Protein 2DT8 (pdb70)

Sequence (277 aa):
RITLVTDSTSDLPQDLRGRLGVRVVPLYVNLSGAIYRDWEEITPTEIFQKVREGAAFPTTSQPSPEDFARVYREALEEADHVLSLHISGKLSGTVQSAELAAQEFPGRVTVVDTQAASLGVGVLRAKELLEEGQSLEAVLAELERLRRDHFVRFSVATLEFLKRGGRIGGAQAFLGTLLNLKPVLTLKEGRVEAAGRARGEKKAREEILKAFRAWAEGRKRIRAYFLYSGDEDAVAALRQEVLASGLPVEEALVNELGAVIASHTGPGTYGFYAYSL

B-factor: mean 13.32, std 8.95, range [2.34, 43.1]

Structure (mmCIF, N/CA/C/O backbone):
data_2DT8
#
_entry.id   2DT8
#
_cell.length_a   105.548
_cell.length_b   36.969
_cell.length_c   81.461
_cell.angle_alpha   90.000
_cell.angle_beta   127.065
_cell.angle_gamma   90.000
#
_symmetry.space_group_name_H-M   'C 1 2 1'
#
loop_
_entity.id
_entity.type
_entity.pdbx_description
1 polymer 'DegV family protein'
2 non-polymer 'ZINC ION'
3 non-polymer 'PALMITIC ACID'
4 non-polymer GLYCEROL
5 water water
#
loop_
_atom_site.group_PDB
_atom_site.id
_atom_site.type_symbol
_atom_site.label_atom_id
_atom_site.label_alt_id
_atom_site.label_comp_id
_atom_site.label_asym_id
_atom_site.label_entity_id
_atom_site.label_seq_id
_atom_site.pdbx_PDB_ins_code
_atom_site.Cartn_x
_atom_site.Cartn_y
_atom_site.Cartn_z
_atom_site.occupancy
_atom_site.B_iso_or_equiv
_atom_site.auth_seq_id
_atom_site.auth_comp_id
_atom_site.auth_asym_id
_atom_site.auth_atom_id
_atom_site.pdbx_PDB_model_num
ATOM 9 N N . ARG A 1 2 ? 44.864 32.231 18.044 1.00 12.83 2 ARG A N 1
ATOM 10 C CA . ARG A 1 2 ? 43.926 32.712 17.048 1.00 11.79 2 ARG A CA 1
ATOM 11 C C . ARG A 1 2 ? 42.830 31.678 16.901 1.00 11.18 2 ARG A C 1
ATOM 12 O O . ARG A 1 2 ? 43.077 30.531 16.528 1.00 12.06 2 ARG A O 1
ATOM 20 N N . ILE A 1 3 ? 41.617 32.108 17.216 1.00 9.14 3 ILE A N 1
ATOM 21 C CA . ILE A 1 3 ? 40.436 31.263 17.164 1.00 7.15 3 ILE A CA 1
ATOM 22 C C . ILE A 1 3 ? 39.472 31.788 16.112 1.00 9.39 3 ILE A C 1
ATOM 23 O O . ILE A 1 3 ? 39.122 32.971 16.103 1.00 13.88 3 ILE A O 1
ATOM 28 N N . THR A 1 4 ? 39.066 30.899 15.213 1.00 7.42 4 THR A N 1
ATOM 29 C CA . THR A 1 4 ? 38.131 31.251 14.154 1.00 8.26 4 THR A CA 1
ATOM 30 C C . THR A 1 4 ? 36.793 30.566 14.434 1.00 7.96 4 THR A C 1
ATOM 31 O O . THR A 1 4 ? 36.746 29.398 14.847 1.00 8.13 4 THR A O 1
ATOM 35 N N . LEU A 1 5 ? 35.713 31.308 14.225 1.00 5.46 5 LEU A N 1
ATOM 36 C CA . LEU A 1 5 ? 34.365 30.796 14.427 1.00 4.86 5 LEU A CA 1
ATOM 37 C C . LEU A 1 5 ? 33.762 30.264 13.143 1.00 5.41 5 LEU A C 1
ATOM 38 O O . LEU A 1 5 ? 33.837 30.902 12.095 1.00 7.29 5 LEU A O 1
ATOM 43 N N . VAL A 1 6 ? 33.149 29.097 13.258 1.00 5.47 6 VAL A N 1
ATOM 44 C CA . VAL A 1 6 ? 32.453 28.432 12.168 1.00 4.45 6 VAL A CA 1
ATOM 45 C C . VAL A 1 6 ? 31.061 28.071 12.682 1.00 5.94 6 VAL A C 1
ATOM 46 O O . VAL A 1 6 ? 30.887 27.719 13.849 1.00 5.77 6 VAL A O 1
ATOM 50 N N . THR A 1 7 ? 30.059 28.228 11.831 1.00 4.89 7 THR A N 1
ATOM 51 C CA . THR A 1 7 ? 28.712 27.834 12.197 1.00 3.47 7 THR A CA 1
ATOM 52 C C . THR A 1 7 ? 28.052 27.277 10.937 1.00 5.36 7 THR A C 1
ATOM 53 O O . THR A 1 7 ? 28.721 27.128 9.909 1.00 7.65 7 THR A O 1
ATOM 57 N N . ASP A 1 8 ? 26.775 26.926 11.017 1.00 5.16 8 ASP A N 1
ATOM 58 C CA . ASP A 1 8 ? 26.067 26.423 9.841 1.00 5.01 8 ASP A CA 1
ATOM 59 C C . ASP A 1 8 ? 25.021 27.459 9.434 1.00 6.32 8 ASP A C 1
ATOM 60 O O . ASP A 1 8 ? 24.731 28.392 10.194 1.00 6.30 8 ASP A O 1
ATOM 65 N N . SER A 1 9 ? 24.452 27.303 8.241 1.00 4.28 9 SER A N 1
ATOM 66 C CA . SER A 1 9 ? 23.493 28.278 7.739 1.00 5.14 9 SER A CA 1
ATOM 67 C C . SER A 1 9 ? 22.228 28.446 8.568 1.00 5.84 9 SER A C 1
ATOM 68 O O . SER A 1 9 ? 21.572 29.488 8.477 1.00 5.57 9 SER A O 1
ATOM 71 N N . THR A 1 10 ? 21.876 27.451 9.377 1.00 4.38 10 THR A N 1
ATOM 72 C CA . THR A 1 10 ? 20.667 27.584 10.178 1.00 6.00 10 THR A CA 1
ATOM 73 C C . THR A 1 10 ? 20.815 28.571 11.331 1.00 4.58 10 THR A C 1
ATOM 74 O O . THR A 1 10 ? 19.859 28.805 12.062 1.00 6.66 10 THR A O 1
ATOM 78 N N . SER A 1 11 ? 22.003 29.146 11.512 1.00 4.77 11 SER A N 1
ATOM 79 C CA . SER A 1 11 ? 22.177 30.146 12.567 1.00 4.63 11 SER A CA 1
ATOM 80 C C . SER A 1 11 ? 21.467 31.440 12.131 1.00 7.15 11 SER A C 1
ATOM 81 O O . SER A 1 11 ? 21.288 32.360 12.920 1.00 6.12 11 SER A O 1
ATOM 84 N N . ASP A 1 12 ? 21.071 31.495 10.858 1.00 5.28 12 ASP A N 1
ATOM 85 C CA . ASP A 1 12 ? 20.299 32.616 10.309 1.00 6.56 12 ASP A CA 1
ATOM 86 C C . ASP A 1 12 ? 20.819 34.021 10.623 1.00 6.41 12 ASP A C 1
ATOM 87 O O . ASP A 1 12 ? 20.040 34.940 10.913 1.00 7.52 12 ASP A O 1
ATOM 92 N N . LEU A 1 13 ? 22.130 34.197 10.535 1.00 5.28 13 LEU A N 1
ATOM 93 C CA . LEU A 1 13 ? 22.743 35.500 10.796 1.00 7.13 13 LEU A CA 1
ATOM 94 C C . LEU A 1 13 ? 22.716 36.379 9.556 1.00 10.68 13 LEU A C 1
ATOM 95 O O . LEU A 1 13 ? 22.976 35.900 8.459 1.00 12.29 13 LEU A O 1
ATOM 100 N N . PRO A 1 14 ? 22.414 37.674 9.717 1.00 9.73 14 PRO A N 1
ATOM 101 C CA . PRO A 1 14 ? 22.384 38.581 8.562 1.00 13.22 14 PRO A CA 1
ATOM 102 C C . PRO A 1 14 ? 23.806 38.602 7.997 1.00 14.38 14 PRO A C 1
ATOM 103 O O . PRO A 1 14 ? 24.783 38.355 8.692 1.00 11.42 14 PRO A O 1
ATOM 107 N N . GLN A 1 15 ? 23.844 38.887 6.683 1.00 18.64 15 GLN A N 1
ATOM 108 C CA . GLN A 1 15 ? 25.146 38.963 6.050 1.00 22.95 15 GLN A CA 1
ATOM 109 C C . GLN A 1 15 ? 26.038 40.101 6.553 1.00 20.68 15 GLN A C 1
ATOM 110 O O . GLN A 1 15 ? 27.260 40.028 6.519 1.00 26.01 15 GLN A O 1
ATOM 116 N N . ASP A 1 16 ? 25.337 41.156 7.006 1.00 24.87 16 ASP A N 1
ATOM 117 C CA . ASP A 1 16 ? 26.085 42.286 7.522 1.00 25.99 16 ASP A CA 1
ATOM 118 C C . ASP A 1 16 ? 26.782 42.171 8.882 1.00 25.87 16 ASP A C 1
ATOM 119 O O . ASP A 1 16 ? 27.386 43.110 9.386 1.00 22.89 16 ASP A O 1
ATOM 124 N N . LEU A 1 17 ? 26.640 40.955 9.438 1.00 22.86 17 LEU A N 1
ATOM 125 C CA . LEU A 1 17 ? 27.275 40.725 10.721 1.00 20.61 17 LEU A CA 1
ATOM 126 C C . LEU A 1 17 ? 28.318 39.624 10.521 1.00 13.66 17 LEU A C 1
ATOM 127 O O . LEU A 1 17 ? 29.500 39.795 10.791 1.00 14.77 17 LEU A O 1
ATOM 132 N N . ARG A 1 18 ? 27.787 38.469 10.085 1.00 12.98 18 ARG A N 1
ATOM 133 C CA . ARG A 1 18 ? 28.695 37.375 9.802 1.00 14.50 18 ARG A CA 1
ATOM 134 C C . ARG A 1 18 ? 29.925 37.536 8.906 1.00 13.47 18 ARG A C 1
ATOM 135 O O . ARG A 1 18 ? 31.002 37.025 9.186 1.00 13.60 18 ARG A O 1
ATOM 143 N N . GLY A 1 19 ? 29.702 38.326 7.842 1.00 13.92 19 GLY A N 1
ATOM 144 C CA . GLY A 1 19 ? 30.783 38.497 6.891 1.00 12.63 19 GLY A CA 1
ATOM 145 C C . GLY A 1 19 ? 31.919 39.236 7.530 1.00 10.88 19 GLY A C 1
ATOM 146 O O . GLY A 1 19 ? 33.041 38.728 7.562 1.00 9.75 19 GLY A O 1
ATOM 147 N N . ARG A 1 20 ? 31.676 40.455 8.000 1.00 11.99 20 ARG A N 1
ATOM 148 C CA . ARG A 1 20 ? 32.755 41.271 8.547 1.00 11.60 20 ARG A CA 1
ATOM 149 C C . ARG A 1 20 ? 33.378 40.715 9.823 1.00 10.52 20 ARG A C 1
ATOM 150 O O . ARG A 1 20 ? 34.528 41.016 10.144 1.00 12.98 20 ARG A O 1
ATOM 158 N N . LEU A 1 21 ? 32.624 39.887 10.537 1.00 10.98 21 LEU A N 1
ATOM 159 C CA . LEU A 1 21 ? 33.104 39.294 11.778 1.00 12.53 21 LEU A CA 1
ATOM 160 C C . LEU A 1 21 ? 33.977 38.054 11.566 1.00 10.68 21 LEU A C 1
ATOM 161 O O . LEU A 1 21 ? 34.500 37.477 12.520 1.00 12.35 21 LEU A O 1
ATOM 166 N N . GLY A 1 22 ? 34.121 37.624 10.318 1.00 7.95 22 GLY A N 1
ATOM 167 C CA . GLY A 1 22 ? 34.962 36.473 10.044 1.00 7.61 22 GLY A CA 1
ATOM 168 C C . GLY A 1 22 ? 34.343 35.147 10.433 1.00 7.71 22 GLY A C 1
ATOM 169 O O . GLY A 1 22 ? 35.054 34.162 10.651 1.00 9.56 22 GLY A O 1
ATOM 170 N N . VAL A 1 23 ? 33.020 35.114 10.526 1.00 7.07 23 VAL A N 1
ATOM 171 C CA . VAL A 1 23 ? 32.321 33.883 10.862 1.00 8.33 23 VAL A CA 1
ATOM 172 C C . VAL A 1 23 ? 32.165 33.106 9.561 1.00 8.21 23 VAL A C 1
ATOM 173 O O . VAL A 1 23 ? 31.645 33.635 8.584 1.00 11.77 23 VAL A O 1
ATOM 177 N N . ARG A 1 24 ? 32.636 31.865 9.531 1.00 6.35 24 ARG A N 1
ATOM 178 C CA . ARG A 1 24 ? 32.513 31.054 8.326 1.00 6.35 24 ARG A CA 1
ATOM 179 C C . ARG A 1 24 ? 31.240 30.230 8.437 1.00 6.12 24 ARG A C 1
ATOM 180 O O . ARG A 1 24 ? 30.908 29.725 9.504 1.00 7.54 24 ARG A O 1
ATOM 188 N N . VAL A 1 25 ? 30.517 30.106 7.331 1.00 7.00 25 VAL A N 1
ATOM 189 C CA . VAL A 1 25 ? 29.256 29.388 7.351 1.00 6.57 25 VAL A CA 1
ATOM 190 C C . VAL A 1 25 ? 29.218 28.184 6.421 1.00 8.77 25 VAL A C 1
ATOM 191 O O . VAL A 1 25 ? 29.518 28.286 5.233 1.00 12.35 25 VAL A O 1
ATOM 195 N N . VAL A 1 26 ? 28.847 27.039 6.984 1.00 6.58 26 VAL A N 1
ATOM 196 C CA . VAL A 1 26 ? 28.723 25.797 6.230 1.00 5.57 26 VAL A CA 1
ATOM 197 C C . VAL A 1 26 ? 27.231 25.683 5.929 1.00 6.23 26 VAL A C 1
ATOM 198 O O . VAL A 1 26 ? 26.408 25.641 6.841 1.00 6.12 26 VAL A O 1
ATOM 202 N N . PRO A 1 27 ? 26.858 25.635 4.643 1.00 5.26 27 PRO A N 1
ATOM 203 C CA . PRO A 1 27 ? 25.436 25.541 4.307 1.00 6.78 27 PRO A CA 1
ATOM 204 C C . PRO A 1 27 ? 24.734 24.210 4.474 1.00 5.05 27 PRO A C 1
ATOM 205 O O . PRO A 1 27 ? 25.347 23.150 4.355 1.00 6.17 27 PRO A O 1
ATOM 209 N N . LEU A 1 28 ? 23.442 24.293 4.786 1.00 5.69 28 LEU A N 1
ATOM 210 C CA . LEU A 1 28 ? 22.574 23.127 4.832 1.00 3.46 28 LEU A CA 1
ATOM 211 C C . LEU A 1 28 ? 21.750 23.274 3.546 1.00 5.03 28 LEU A C 1
ATOM 212 O O . LEU A 1 28 ? 21.826 24.316 2.861 1.00 5.28 28 LEU A O 1
ATOM 217 N N . TYR A 1 29 ? 20.967 22.253 3.215 1.00 5.52 29 TYR A N 1
ATOM 218 C CA . TYR A 1 29 ? 20.214 22.251 1.973 1.00 6.14 29 TYR A CA 1
ATOM 219 C C . TYR A 1 29 ? 18.748 21.944 2.113 1.00 5.76 29 TYR A C 1
ATOM 220 O O . TYR A 1 29 ? 18.323 21.254 3.035 1.00 5.62 29 TYR A O 1
ATOM 229 N N . VAL A 1 30 ? 17.992 22.458 1.153 1.00 5.83 30 VAL A N 1
ATOM 230 C CA . VAL A 1 30 ? 16.564 22.241 1.061 1.00 4.02 30 VAL A CA 1
ATOM 231 C C . VAL A 1 30 ? 16.335 21.392 -0.190 1.00 5.57 30 VAL A C 1
ATOM 232 O O . VAL A 1 30 ? 16.842 21.709 -1.270 1.00 6.26 30 VAL A O 1
ATOM 236 N N . ASN A 1 31 ? 15.575 20.314 -0.021 1.00 5.42 31 ASN A N 1
ATOM 237 C CA . ASN A 1 31 ? 15.229 19.404 -1.112 1.00 6.67 31 ASN A CA 1
ATOM 238 C C . ASN A 1 31 ? 13.784 19.730 -1.476 1.00 6.48 31 ASN A C 1
ATOM 239 O O . ASN A 1 31 ? 12.870 19.519 -0.672 1.00 7.89 31 ASN A O 1
ATOM 244 N N . LEU A 1 32 ? 13.601 20.256 -2.686 1.00 8.30 32 LEU A N 1
ATOM 245 C CA . LEU A 1 32 ? 12.291 20.668 -3.171 1.00 11.55 32 LEU A CA 1
ATOM 246 C C . LEU A 1 32 ? 12.277 20.637 -4.701 1.00 16.39 32 LEU A C 1
ATOM 247 O O . LEU A 1 32 ? 13.289 20.835 -5.361 1.00 13.79 32 LEU A O 1
ATOM 252 N N . SER A 1 33 ? 11.060 20.374 -5.210 1.00 22.20 33 SER A N 1
ATOM 253 C CA . SER A 1 33 ? 10.933 20.321 -6.653 1.00 23.53 33 SER A CA 1
ATOM 254 C C . SER A 1 33 ? 11.897 19.356 -7.369 1.00 21.38 33 SER A C 1
ATOM 255 O O . SER A 1 33 ? 12.284 19.532 -8.517 1.00 24.34 33 SER A O 1
ATOM 258 N N . GLY A 1 34 ? 12.308 18.365 -6.561 1.00 19.58 34 GLY A N 1
ATOM 259 C CA . GLY A 1 34 ? 13.190 17.360 -7.123 1.00 17.20 34 GLY A CA 1
ATOM 260 C C . GLY A 1 34 ? 14.692 17.784 -7.173 1.00 16.92 34 GLY A C 1
ATOM 261 O O . GLY A 1 34 ? 15.613 17.082 -7.608 1.00 16.47 34 GLY A O 1
ATOM 262 N N . ALA A 1 35 ? 14.885 19.018 -6.713 1.00 10.77 35 ALA A N 1
ATOM 263 C CA . ALA A 1 35 ? 16.212 19.616 -6.713 1.00 9.95 35 ALA A CA 1
ATOM 264 C C . ALA A 1 35 ? 16.721 19.898 -5.308 1.00 9.24 35 ALA A C 1
ATOM 265 O O . ALA A 1 35 ? 16.006 19.723 -4.322 1.00 11.27 35 ALA A O 1
ATOM 267 N N . ILE A 1 36 ? 17.975 20.320 -5.235 1.00 7.93 36 ILE A N 1
ATOM 268 C CA . ILE A 1 36 ? 18.623 20.617 -3.962 1.00 7.50 36 ILE A CA 1
ATOM 269 C C . ILE A 1 36 ? 19.139 22.047 -4.013 1.00 8.50 36 ILE A C 1
ATOM 270 O O . ILE A 1 36 ? 19.878 22.408 -4.929 1.00 10.03 36 ILE A O 1
ATOM 275 N N . TYR A 1 37 ? 18.771 22.840 -3.009 1.00 5.71 37 TYR A N 1
ATOM 276 C CA . TYR A 1 37 ? 19.133 24.249 -2.949 1.00 6.82 37 TYR A CA 1
ATOM 277 C C . TYR A 1 37 ? 19.822 24.601 -1.629 1.00 5.06 37 TYR A C 1
ATOM 278 O O . TYR A 1 37 ? 19.480 24.099 -0.566 1.00 5.98 37 TYR A O 1
ATOM 287 N N . ARG A 1 38 ? 20.841 25.465 -1.782 1.00 6.00 38 ARG A N 1
ATOM 288 C CA . ARG A 1 38 ? 21.535 25.904 -0.587 1.00 5.53 38 ARG A CA 1
ATOM 289 C C . ARG A 1 38 ? 20.756 26.941 0.225 1.00 4.74 38 ARG A C 1
ATOM 290 O O . ARG A 1 38 ? 20.264 27.934 -0.295 1.00 5.97 38 ARG A O 1
ATOM 298 N N . ASP A 1 39 ? 20.719 26.659 1.539 1.00 4.79 39 ASP A N 1
ATOM 299 C CA . ASP A 1 39 ? 19.966 27.553 2.397 1.00 5.82 39 ASP A CA 1
ATOM 300 C C . ASP A 1 39 ? 20.418 29.006 2.166 1.00 4.22 39 ASP A C 1
ATOM 301 O O . ASP A 1 39 ? 21.597 29.238 1.892 1.00 4.93 39 ASP A O 1
ATOM 306 N N . TRP A 1 40 ? 19.477 29.946 2.245 1.00 3.64 40 TRP A N 1
ATOM 307 C CA . TRP A 1 40 ? 19.721 31.386 2.072 1.00 4.00 40 TRP A CA 1
ATOM 308 C C . TRP A 1 40 ? 20.166 31.888 0.698 1.00 5.10 40 TRP A C 1
ATOM 309 O O . TRP A 1 40 ? 19.649 32.894 0.208 1.00 8.09 40 TRP A O 1
ATOM 320 N N . GLU A 1 41 ? 21.040 31.196 0.001 1.00 4.02 41 GLU A N 1
ATOM 321 C CA . GLU A 1 41 ? 21.631 31.601 -1.271 1.00 5.30 41 GLU A CA 1
ATOM 322 C C . GLU A 1 41 ? 20.836 31.271 -2.515 1.00 4.93 41 GLU A C 1
ATOM 323 O O . GLU A 1 41 ? 20.843 32.034 -3.484 1.00 6.05 41 GLU A O 1
ATOM 329 N N . GLU A 1 42 ? 20.012 30.272 -2.427 1.00 4.73 42 GLU A N 1
ATOM 330 C CA . GLU A 1 42 ? 19.269 29.766 -3.560 1.00 5.51 42 GLU A CA 1
ATOM 331 C C . GLU A 1 42 ? 17.791 29.500 -3.403 1.00 5.12 42 GLU A C 1
ATOM 332 O O . GLU A 1 42 ? 17.138 29.117 -4.372 1.00 6.19 42 GLU A O 1
ATOM 338 N N . ILE A 1 43 ? 17.274 29.677 -2.172 1.00 5.23 43 ILE A N 1
ATOM 339 C CA . ILE A 1 43 ? 15.863 29.478 -1.919 1.00 5.86 43 ILE A CA 1
ATOM 340 C C . ILE A 1 43 ? 15.445 30.283 -0.696 1.00 5.10 43 ILE A C 1
ATOM 341 O O . ILE A 1 43 ? 16.287 30.670 0.105 1.00 5.99 43 ILE A O 1
ATOM 346 N N . THR A 1 44 ? 14.113 30.563 -0.697 1.00 5.32 44 THR A N 1
ATOM 347 C CA . THR A 1 44 ? 13.506 31.313 0.403 1.00 4.61 44 THR A CA 1
ATOM 348 C C . THR A 1 44 ? 12.291 30.594 0.980 1.00 5.69 44 THR A C 1
ATOM 349 O O . THR A 1 44 ? 11.715 29.719 0.336 1.00 4.84 44 THR A O 1
ATOM 353 N N . PRO A 1 45 ? 11.897 30.945 2.215 1.00 3.90 45 PRO A N 1
ATOM 354 C CA . PRO A 1 45 ? 10.721 30.315 2.824 1.00 4.52 45 PRO A CA 1
ATOM 355 C C . PRO A 1 45 ? 9.472 30.551 1.957 1.00 4.92 45 PRO A C 1
ATOM 356 O O . PRO A 1 45 ? 8.653 29.650 1.770 1.00 5.40 45 PRO A O 1
ATOM 360 N N . THR A 1 46 ? 9.341 31.760 1.417 1.00 4.63 46 THR A N 1
ATOM 361 C CA . THR A 1 46 ? 8.187 32.104 0.586 1.00 4.46 46 THR A CA 1
ATOM 362 C C . THR A 1 46 ? 8.068 31.174 -0.616 1.00 6.48 46 THR A C 1
ATOM 363 O O . THR A 1 46 ? 6.964 30.728 -0.956 1.00 5.30 46 THR A O 1
ATOM 367 N N . GLU A 1 47 ? 9.198 30.872 -1.254 1.00 5.00 47 GLU A N 1
ATOM 368 C CA . GLU A 1 47 ? 9.185 29.984 -2.412 1.00 5.50 47 GLU A CA 1
ATOM 369 C C . GLU A 1 47 ? 8.745 28.581 -2.030 1.00 4.57 47 GLU A C 1
ATOM 370 O O . GLU A 1 47 ? 7.990 27.940 -2.761 1.00 6.52 47 GLU A O 1
ATOM 376 N N . ILE A 1 48 ? 9.233 28.092 -0.896 1.00 5.02 48 ILE A N 1
ATOM 377 C CA . ILE A 1 48 ? 8.863 26.771 -0.423 1.00 5.89 48 ILE A CA 1
ATOM 378 C C . ILE A 1 48 ? 7.362 26.677 -0.171 1.00 5.40 48 ILE A C 1
ATOM 379 O O . ILE A 1 48 ? 6.709 25.730 -0.619 1.00 6.58 48 ILE A O 1
ATOM 384 N N . PHE A 1 49 ? 6.806 27.664 0.524 1.00 4.50 49 PHE A N 1
ATOM 385 C CA . PHE A 1 49 ? 5.384 27.622 0.829 1.00 4.64 49 PHE A CA 1
ATOM 386 C C . PHE A 1 49 ? 4.484 27.762 -0.401 1.00 5.63 49 PHE A C 1
ATOM 387 O O . PHE A 1 49 ? 3.372 27.253 -0.450 1.00 4.96 49 PHE A O 1
ATOM 395 N N . GLN A 1 50 ? 5.036 28.511 -1.372 1.00 5.27 50 GLN A N 1
ATOM 396 C CA . GLN A 1 50 ? 4.280 28.683 -2.598 1.00 6.06 50 GLN A CA 1
ATOM 397 C C . GLN A 1 50 ? 4.146 27.353 -3.343 1.00 8.40 50 GLN A C 1
ATOM 398 O O . GLN A 1 50 ? 3.128 27.052 -3.953 1.00 7.38 50 GLN A O 1
ATOM 404 N N . LYS A 1 51 ? 5.256 26.598 -3.271 1.00 5.61 51 LYS A N 1
ATOM 405 C CA . LYS A 1 51 ? 5.228 25.300 -3.917 1.00 7.40 51 LYS A CA 1
ATOM 406 C C . LYS A 1 51 ? 4.256 24.302 -3.236 1.00 9.21 51 LYS A C 1
ATOM 407 O O . LYS A 1 51 ? 3.528 23.532 -3.877 1.00 10.03 51 LYS A O 1
ATOM 413 N N . VAL A 1 52 ? 4.226 24.360 -1.910 1.00 6.01 52 VAL A N 1
ATOM 414 C CA . VAL A 1 52 ? 3.294 23.516 -1.176 1.00 5.45 52 VAL A CA 1
ATOM 415 C C . VAL A 1 52 ? 1.856 23.915 -1.517 1.00 5.79 52 VAL A C 1
ATOM 416 O O . VAL A 1 52 ? 1.002 23.083 -1.794 1.00 6.75 52 VAL A O 1
ATOM 420 N N . ARG A 1 53 ? 1.661 25.245 -1.490 1.00 5.32 53 ARG A N 1
ATOM 421 C CA . ARG A 1 53 ? 0.327 25.733 -1.783 1.00 7.30 53 ARG A CA 1
ATOM 422 C C . ARG A 1 53 ? -0.217 25.287 -3.175 1.00 9.10 53 ARG A C 1
ATOM 423 O O . ARG A 1 53 ? -1.389 25.049 -3.435 1.00 8.68 53 ARG A O 1
ATOM 431 N N . GLU A 1 54 ? 0.817 25.067 -4.005 1.00 6.48 54 GLU A N 1
ATOM 432 C CA . GLU A 1 54 ? 0.516 24.623 -5.352 1.00 9.98 54 GLU A CA 1
ATOM 433 C C . GLU A 1 54 ? 0.416 23.058 -5.567 1.00 11.61 54 GLU A C 1
ATOM 434 O O . GLU A 1 54 ? 0.255 22.491 -6.657 1.00 12.22 54 GLU A O 1
ATOM 440 N N . GLY A 1 55 ? 0.509 22.393 -4.419 1.00 10.92 55 GLY A N 1
ATOM 441 C CA . GLY A 1 55 ? 0.372 20.946 -4.405 1.00 14.79 55 GLY A CA 1
ATOM 442 C C . GLY A 1 55 ? 1.652 20.143 -4.508 1.00 16.22 55 GLY A C 1
ATOM 443 O O . GLY A 1 55 ? 1.625 18.926 -4.721 1.00 20.25 55 GLY A O 1
ATOM 444 N N . ALA A 1 56 ? 2.792 20.801 -4.357 1.00 15.86 56 ALA A N 1
ATOM 445 C CA . ALA A 1 56 ? 4.045 20.076 -4.429 1.00 15.57 56 ALA A CA 1
ATOM 446 C C . ALA A 1 56 ? 4.346 19.380 -3.110 1.00 10.74 56 ALA A C 1
ATOM 447 O O . ALA A 1 56 ? 3.804 19.735 -2.058 1.00 17.35 56 ALA A O 1
ATOM 449 N N . ALA A 1 57 ? 5.145 18.497 -3.376 1.00 19.81 57 ALA A N 1
ATOM 450 C CA . ALA A 1 57 ? 5.689 17.650 -2.332 1.00 18.56 57 ALA A CA 1
ATOM 451 C C . ALA A 1 57 ? 6.377 18.493 -1.255 1.00 17.15 57 ALA A C 1
ATOM 452 O O . ALA A 1 57 ? 7.008 19.505 -1.530 1.00 18.47 57 ALA A O 1
ATOM 454 N N . PHE A 1 58 ? 6.194 18.007 -0.013 1.00 18.00 58 PHE A N 1
ATOM 455 C CA . PHE A 1 58 ? 6.817 18.722 1.084 1.00 17.01 58 PHE A CA 1
ATOM 456 C C . PHE A 1 58 ? 8.337 18.815 0.938 1.00 12.42 58 PHE A C 1
ATOM 457 O O . PHE A 1 58 ? 8.987 17.944 0.375 1.00 14.72 58 PHE A O 1
ATOM 465 N N . PRO A 1 59 ? 8.844 19.956 1.433 1.00 10.26 59 PRO A N 1
ATOM 466 C CA . PRO A 1 59 ? 10.284 20.122 1.403 1.00 9.79 59 PRO A CA 1
ATOM 467 C C . PRO A 1 59 ? 10.924 19.258 2.492 1.00 8.52 59 PRO A C 1
ATOM 468 O O . PRO A 1 59 ? 10.310 18.926 3.498 1.00 10.02 59 PRO A O 1
ATOM 472 N N . THR A 1 60 ? 12.181 18.885 2.197 1.00 8.33 60 THR A N 1
ATOM 473 C CA . THR A 1 60 ? 12.899 18.101 3.183 1.00 6.58 60 THR A CA 1
ATOM 474 C C . THR A 1 60 ? 14.212 18.887 3.228 1.00 4.99 60 THR A C 1
ATOM 475 O O . THR A 1 60 ? 14.470 19.763 2.413 1.00 5.06 60 THR A O 1
ATOM 479 N N . THR A 1 61 ? 15.034 18.480 4.211 1.00 4.93 61 THR A N 1
ATOM 480 C CA . THR A 1 61 ? 16.288 19.190 4.375 1.00 4.64 61 THR A CA 1
ATOM 481 C C . THR A 1 61 ? 17.473 18.214 4.617 1.00 6.16 61 THR A C 1
ATOM 482 O O . THR A 1 61 ? 17.225 17.053 4.948 1.00 7.77 61 THR A O 1
ATOM 486 N N . SER A 1 62 ? 18.707 18.670 4.424 1.00 6.31 62 SER A N 1
ATOM 487 C CA . SER A 1 62 ? 19.873 17.823 4.603 1.00 6.27 62 SER A CA 1
ATOM 488 C C . SER A 1 62 ? 20.998 18.582 5.311 1.00 6.70 62 SER A C 1
ATOM 489 O O . SER A 1 62 ? 21.253 19.750 5.051 1.00 6.53 62 SER A O 1
ATOM 492 N N . GLN A 1 63 ? 21.683 17.818 6.178 1.00 6.23 63 GLN A N 1
ATOM 493 C CA . GLN A 1 63 ? 22.732 18.453 6.952 1.00 6.18 63 GLN A CA 1
ATOM 494 C C . GLN A 1 63 ? 23.980 18.350 6.061 1.00 5.45 63 GLN A C 1
ATOM 495 O O . GLN A 1 63 ? 23.997 17.622 5.078 1.00 6.43 63 GLN A O 1
ATOM 501 N N . PRO A 1 64 ? 25.001 19.128 6.465 1.00 4.52 64 PRO A N 1
ATOM 502 C CA . PRO A 1 64 ? 26.217 19.104 5.676 1.00 4.99 64 PRO A CA 1
ATOM 503 C C . PRO A 1 64 ? 27.016 17.780 5.853 1.00 6.13 64 PRO A C 1
ATOM 504 O O . PRO A 1 64 ? 26.791 17.108 6.866 1.00 6.80 64 PRO A O 1
ATOM 508 N N . SER A 1 65 ? 27.880 17.408 4.916 1.00 5.04 65 SER A N 1
ATOM 509 C CA . SER A 1 65 ? 28.631 16.161 5.023 1.00 4.63 65 SER A CA 1
ATOM 510 C C . SER A 1 65 ? 29.898 16.428 5.825 1.00 6.94 65 SER A C 1
ATOM 511 O O . SER A 1 65 ? 30.270 17.583 6.063 1.00 5.34 65 SER A O 1
ATOM 514 N N . PRO A 1 66 ? 30.590 15.358 6.249 1.00 5.67 66 PRO A N 1
ATOM 515 C CA . PRO A 1 66 ? 31.819 15.580 7.005 1.00 5.32 66 PRO A CA 1
ATOM 516 C C . PRO A 1 66 ? 32.846 16.357 6.169 1.00 4.86 66 PRO A C 1
ATOM 517 O O . PRO A 1 66 ? 33.556 17.208 6.695 1.00 6.16 66 PRO A O 1
ATOM 521 N N . GLU A 1 67 ? 32.938 16.074 4.868 1.00 4.05 67 GLU A N 1
ATOM 522 C CA . GLU A 1 67 ? 33.908 16.799 4.056 1.00 4.26 67 GLU A CA 1
ATOM 523 C C . GLU A 1 67 ? 33.514 18.263 3.837 1.00 5.37 67 GLU A C 1
ATOM 524 O O . GLU A 1 67 ? 34.389 19.099 3.632 1.00 7.69 67 GLU A O 1
ATOM 530 N N . ASP A 1 68 ? 32.216 18.580 3.884 1.00 5.72 68 ASP A N 1
ATOM 531 C CA . ASP A 1 68 ? 31.793 19.976 3.750 1.00 6.36 68 ASP A CA 1
ATOM 532 C C . ASP A 1 68 ? 32.450 20.739 4.906 1.00 6.67 68 ASP A C 1
ATOM 533 O O . ASP A 1 68 ? 32.980 21.834 4.728 1.00 8.43 68 ASP A O 1
ATOM 538 N N . PHE A 1 69 ? 32.412 20.142 6.094 1.00 6.68 69 PHE A N 1
ATOM 539 C CA . PHE A 1 69 ? 33.024 20.761 7.261 1.00 6.02 69 PHE A CA 1
ATOM 540 C C . PHE A 1 69 ? 34.546 20.723 7.200 1.00 6.19 69 PHE A C 1
ATOM 541 O O . PHE A 1 69 ? 35.207 21.712 7.511 1.00 5.69 69 PHE A O 1
ATOM 549 N N . ALA A 1 70 ? 35.110 19.581 6.812 1.00 7.05 70 ALA A N 1
ATOM 550 C CA . ALA A 1 70 ? 36.566 19.462 6.771 1.00 5.83 70 ALA A CA 1
ATOM 551 C C . ALA A 1 70 ? 37.222 20.504 5.876 1.00 6.16 70 ALA A C 1
ATOM 552 O O . ALA A 1 70 ? 38.280 21.034 6.209 1.00 8.12 70 ALA A O 1
ATOM 554 N N . ARG A 1 71 ? 36.630 20.785 4.663 1.00 6.67 71 ARG A N 1
ATOM 555 C CA . ARG A 1 71 ? 37.174 21.827 3.792 1.00 7.68 71 ARG A CA 1
ATOM 556 C C . ARG A 1 71 ? 37.207 23.168 4.514 1.00 7.81 71 ARG A C 1
ATOM 557 O O . ARG A 1 71 ? 38.187 23.911 4.413 1.00 9.39 71 ARG A O 1
ATOM 565 N N . VAL A 1 72 ? 36.174 23.534 5.219 1.00 7.55 72 VAL A N 1
ATOM 566 C CA . VAL A 1 72 ? 36.109 24.803 5.923 1.00 7.90 72 VAL A CA 1
ATOM 567 C C . VAL A 1 72 ? 37.121 24.812 7.077 1.00 8.09 72 VAL A C 1
ATOM 568 O O . VAL A 1 72 ? 37.855 25.782 7.241 1.00 7.96 72 VAL A O 1
ATOM 572 N N . TYR A 1 73 ? 37.194 23.730 7.853 1.00 6.44 73 TYR A N 1
ATOM 573 C CA . TYR A 1 73 ? 38.139 23.693 8.964 1.00 7.27 73 TYR A CA 1
ATOM 574 C C . TYR A 1 73 ? 39.570 23.813 8.453 1.00 6.42 73 TYR A C 1
ATOM 575 O O . TYR A 1 73 ? 40.375 24.557 9.014 1.00 7.32 73 TYR A O 1
ATOM 584 N N . ARG A 1 74 ? 39.914 23.147 7.394 1.00 7.79 74 ARG A N 1
ATOM 585 C CA . ARG A 1 74 ? 41.253 23.125 6.820 1.00 8.25 74 ARG A CA 1
ATOM 586 C C . ARG A 1 74 ? 41.664 24.523 6.351 1.00 7.91 74 ARG A C 1
ATOM 587 O O . ARG A 1 74 ? 42.792 24.961 6.536 1.00 11.24 74 ARG A O 1
ATOM 595 N N . GLU A 1 75 ? 40.657 25.200 5.772 1.00 8.58 75 GLU A N 1
ATOM 596 C CA . GLU A 1 75 ? 40.950 26.520 5.248 1.00 11.35 75 GLU A CA 1
ATOM 597 C C . GLU A 1 75 ? 41.138 27.535 6.393 1.00 11.65 75 GLU A C 1
ATOM 598 O O . GLU A 1 75 ? 42.016 28.387 6.383 1.00 13.49 75 GLU A O 1
ATOM 604 N N . ALA A 1 76 ? 40.292 27.311 7.413 1.00 9.22 76 ALA A N 1
ATOM 605 C CA . ALA A 1 76 ? 40.345 28.220 8.542 1.00 8.55 76 ALA A CA 1
ATOM 606 C C . ALA A 1 76 ? 41.660 28.090 9.330 1.00 8.20 76 ALA A C 1
ATOM 607 O O . ALA A 1 76 ? 42.265 29.071 9.774 1.00 11.14 76 ALA A O 1
ATOM 609 N N . LEU A 1 77 ? 42.102 26.847 9.465 1.00 8.58 77 LEU A N 1
ATOM 610 C CA . LEU A 1 77 ? 43.338 26.547 10.181 1.00 9.54 77 LEU A CA 1
ATOM 611 C C . LEU A 1 77 ? 44.613 26.945 9.456 1.00 12.01 77 LEU A C 1
ATOM 612 O O . LEU A 1 77 ? 45.702 26.834 10.008 1.00 13.58 77 LEU A O 1
ATOM 617 N N . GLU A 1 78 ? 44.476 27.411 8.219 1.00 11.15 78 GLU A N 1
ATOM 618 C CA . GLU A 1 78 ? 45.631 27.886 7.464 1.00 14.98 78 GLU A CA 1
ATOM 619 C C . GLU A 1 78 ? 46.107 29.209 8.069 1.00 15.31 78 GLU A C 1
ATOM 620 O O . GLU A 1 78 ? 47.260 29.599 7.946 1.00 20.38 78 GLU A O 1
ATOM 626 N N . GLU A 1 79 ? 45.125 29.885 8.691 1.00 11.64 79 GLU A N 1
ATOM 627 C CA . GLU A 1 79 ? 45.476 31.132 9.342 1.00 17.64 79 GLU A CA 1
ATOM 628 C C . GLU A 1 79 ? 44.959 31.313 10.764 1.00 17.33 79 GLU A C 1
ATOM 629 O O . GLU A 1 79 ? 44.800 32.424 11.253 1.00 24.32 79 GLU A O 1
ATOM 635 N N . ALA A 1 80 ? 44.654 30.153 11.371 1.00 13.14 80 ALA A N 1
ATOM 636 C CA . ALA A 1 80 ? 44.212 30.212 12.751 1.00 12.96 80 ALA A CA 1
ATOM 637 C C . ALA A 1 80 ? 44.770 28.997 13.513 1.00 11.21 80 ALA A C 1
ATOM 638 O O . ALA A 1 80 ? 45.200 28.044 12.875 1.00 12.42 80 ALA A O 1
ATOM 640 N N . ASP A 1 81 ? 44.761 29.045 14.837 1.00 10.32 81 ASP A N 1
ATOM 641 C CA . ASP A 1 81 ? 45.291 27.960 15.646 1.00 9.96 81 ASP A CA 1
ATOM 642 C C . ASP A 1 81 ? 44.194 27.012 16.100 1.00 9.43 81 ASP A C 1
ATOM 643 O O . ASP A 1 81 ? 44.458 25.857 16.424 1.00 11.34 81 ASP A O 1
ATOM 648 N N . HIS A 1 82 ? 42.960 27.502 16.112 1.00 9.26 82 HIS A N 1
ATOM 649 C CA . HIS A 1 82 ? 41.852 26.699 16.604 1.00 7.28 82 HIS A CA 1
ATOM 650 C C . HIS A 1 82 ? 40.541 27.162 15.986 1.00 5.88 82 HIS A C 1
ATOM 651 O O . HIS A 1 82 ? 40.396 28.336 15.634 1.00 7.57 82 HIS A O 1
ATOM 658 N N . VAL A 1 83 ? 39.598 26.230 15.865 1.00 6.01 83 VAL A N 1
ATOM 659 C CA . VAL A 1 83 ? 38.282 26.529 15.318 1.00 7.30 83 VAL A CA 1
ATOM 660 C C . VAL A 1 83 ? 37.210 26.214 16.353 1.00 6.66 83 VAL A C 1
ATOM 661 O O . VAL A 1 83 ? 37.200 25.131 16.948 1.00 7.14 83 VAL A O 1
ATOM 665 N N . LEU A 1 84 ? 36.327 27.179 16.594 1.00 5.71 84 LEU A N 1
ATOM 666 C CA . LEU A 1 84 ? 35.216 26.987 17.513 1.00 4.97 84 LEU A CA 1
ATOM 667 C C . LEU A 1 84 ? 34.024 26.892 16.557 1.00 3.95 84 LEU A C 1
ATOM 668 O O . LEU A 1 84 ? 33.727 27.854 15.839 1.00 5.54 84 LEU A O 1
ATOM 673 N N . SER A 1 85 ? 33.376 25.727 16.539 1.00 4.14 85 SER A N 1
ATOM 674 C CA . SER A 1 85 ? 32.267 25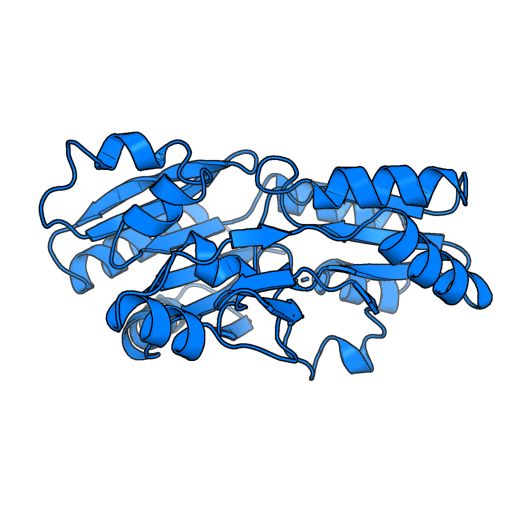.420 15.626 1.00 4.50 85 SER A CA 1
ATOM 675 C C . SER A 1 85 ? 30.951 25.285 16.401 1.00 4.82 85 SER A C 1
ATOM 676 O O . SER A 1 85 ? 30.768 24.325 17.153 1.00 6.70 85 SER A O 1
ATOM 679 N N . LEU A 1 86 ? 30.044 26.245 16.212 1.00 4.00 86 LEU A N 1
ATOM 680 C CA . LEU A 1 86 ? 28.752 26.310 16.909 1.00 4.66 86 LEU A CA 1
ATOM 681 C C . LEU A 1 86 ? 27.614 25.888 15.978 1.00 4.53 86 LEU A C 1
ATOM 682 O O . LEU A 1 86 ? 27.473 26.377 14.865 1.00 5.00 86 LEU A O 1
ATOM 687 N N . HIS A 1 87 ? 26.809 24.957 16.522 1.00 4.42 87 HIS A N 1
ATOM 688 C CA . HIS A 1 87 ? 25.704 24.473 15.717 1.00 4.42 87 HIS A CA 1
ATOM 689 C C . HIS A 1 87 ? 24.266 24.163 16.254 1.00 5.48 87 HIS A C 1
ATOM 690 O O . HIS A 1 87 ? 24.057 24.039 17.454 1.00 4.52 87 HIS A O 1
ATOM 697 N N . ILE A 1 88 ? 23.336 24.040 15.290 1.00 5.09 88 ILE A N 1
ATOM 698 C CA . ILE A 1 88 ? 21.968 23.799 15.704 1.00 4.42 88 ILE A CA 1
ATOM 699 C C . ILE A 1 88 ? 21.982 22.525 16.540 1.00 4.96 88 ILE A C 1
ATOM 700 O O . ILE A 1 88 ? 22.817 21.629 16.376 1.00 5.07 88 ILE A O 1
ATOM 705 N N . SER A 1 89 ? 20.991 22.459 17.415 1.00 4.91 89 SER A N 1
ATOM 706 C CA . SER A 1 89 ? 20.757 21.329 18.299 1.00 5.60 89 SER A CA 1
ATOM 707 C C . SER A 1 89 ? 20.957 19.954 17.665 1.00 7.23 89 SER A C 1
ATOM 708 O O . SER A 1 89 ? 20.413 19.655 16.595 1.00 5.89 89 SER A O 1
ATOM 711 N N . GLY A 1 90 ? 21.719 19.110 18.359 1.00 6.31 90 GLY A N 1
ATOM 712 C CA . GLY A 1 90 ? 21.956 17.757 17.892 1.00 5.91 90 GLY A CA 1
ATOM 713 C C . GLY A 1 90 ? 20.727 16.848 17.823 1.00 10.26 90 GLY A C 1
ATOM 714 O O . GLY A 1 90 ? 20.742 15.783 17.221 1.00 11.43 90 GLY A O 1
ATOM 715 N N . LYS A 1 91 ? 19.670 17.343 18.494 1.00 7.81 91 LYS A N 1
ATOM 716 C CA . LYS A 1 91 ? 18.445 16.568 18.481 1.00 7.61 91 LYS A CA 1
ATOM 717 C C . LYS A 1 91 ? 17.470 16.971 17.335 1.00 10.21 91 LYS A C 1
ATOM 718 O O . LYS A 1 91 ? 16.452 16.355 17.049 1.00 10.54 91 LYS A O 1
ATOM 724 N N . LEU A 1 92 ? 17.943 18.033 16.660 1.00 6.80 92 LEU A N 1
ATOM 725 C CA . LEU A 1 92 ? 17.132 18.561 15.581 1.00 5.82 92 LEU A CA 1
ATOM 726 C C . LEU A 1 92 ? 17.817 18.267 14.237 1.00 4.85 92 LEU A C 1
ATOM 727 O O . LEU A 1 92 ? 17.174 18.287 13.180 1.00 6.46 92 LEU A O 1
ATOM 732 N N . SER A 1 93 ? 19.113 17.972 14.280 1.00 5.00 93 SER A N 1
ATOM 733 C CA . SER A 1 93 ? 19.863 17.778 13.051 1.00 4.27 93 SER A CA 1
ATOM 734 C C . SER A 1 93 ? 21.147 16.986 13.227 1.00 5.08 93 SER A C 1
ATOM 735 O O . SER A 1 93 ? 21.742 16.995 14.303 1.00 6.48 93 SER A O 1
ATOM 738 N N . GLY A 1 94 ? 21.579 16.336 12.149 1.00 5.88 94 GLY A N 1
ATOM 739 C CA . GLY A 1 94 ? 22.821 15.582 12.193 1.00 5.97 94 GLY A CA 1
ATOM 740 C C . GLY A 1 94 ? 24.032 16.472 11.955 1.00 7.74 94 GLY A C 1
ATOM 741 O O . GLY A 1 94 ? 25.149 15.979 11.846 1.00 7.54 94 GLY A O 1
ATOM 742 N N . THR A 1 95 ? 23.821 17.784 11.882 1.00 6.41 95 THR A N 1
ATOM 743 C CA . THR A 1 95 ? 24.915 18.718 11.648 1.00 5.43 95 THR A CA 1
ATOM 744 C C . THR A 1 95 ? 26.065 18.576 12.652 1.00 5.71 95 THR A C 1
ATOM 745 O O . THR A 1 95 ? 27.227 18.491 12.250 1.00 5.63 95 THR A O 1
ATOM 749 N N . VAL A 1 96 ? 25.746 18.554 13.946 1.00 4.98 96 VAL A N 1
ATOM 750 C CA . VAL A 1 96 ? 26.785 18.409 14.971 1.00 5.99 96 VAL A CA 1
ATOM 751 C C . VAL A 1 96 ? 27.606 17.143 14.720 1.00 6.24 96 VAL A C 1
ATOM 752 O O . VAL A 1 96 ? 28.836 17.160 14.809 1.00 6.80 96 VAL A O 1
ATOM 756 N N . GLN A 1 97 ? 26.965 16.019 14.508 1.00 6.46 97 GLN A N 1
ATOM 757 C CA . GLN A 1 97 ? 27.646 14.771 14.186 1.00 6.92 97 GLN A CA 1
ATOM 758 C C . GLN A 1 97 ? 28.601 14.948 13.001 1.00 6.22 97 GLN A C 1
ATOM 759 O O . GLN A 1 97 ? 29.704 14.402 13.006 1.00 7.34 97 GLN A O 1
ATOM 765 N N . SER A 1 98 ? 28.1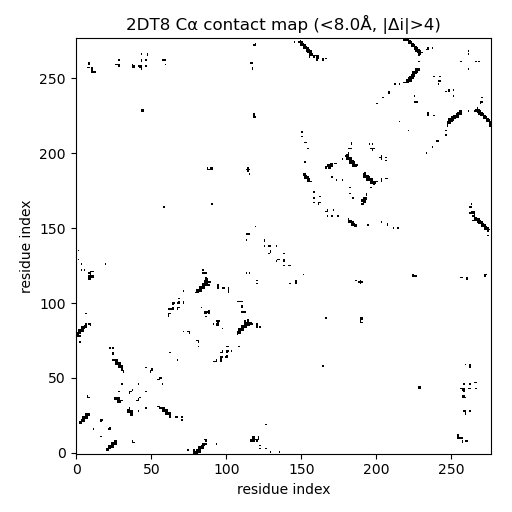72 15.576 11.866 1.00 5.28 98 SER A N 1
ATOM 766 C CA . SER A 1 98 ? 29.077 15.758 10.739 1.00 4.51 98 SER A CA 1
ATOM 767 C C . SER A 1 98 ? 30.285 16.612 11.131 1.00 5.29 98 SER A C 1
ATOM 768 O O . SER A 1 98 ? 31.427 16.338 10.721 1.00 6.41 98 SER A O 1
ATOM 771 N N . ALA A 1 99 ? 30.028 17.657 11.916 1.00 4.63 99 ALA A N 1
ATOM 772 C CA . ALA A 1 99 ? 31.098 18.543 12.361 1.00 5.17 99 ALA A CA 1
ATOM 773 C C . ALA A 1 99 ? 32.094 17.761 13.224 1.00 4.52 99 ALA A C 1
ATOM 774 O O . ALA A 1 99 ? 33.304 17.921 13.069 1.00 4.78 99 ALA A O 1
ATOM 776 N N . GLU A 1 100 ? 31.586 16.920 14.124 1.00 6.15 100 GLU A N 1
ATOM 777 C CA . GLU A 1 100 ? 32.468 16.133 14.985 1.00 5.58 100 GLU A CA 1
ATOM 778 C C . GLU A 1 100 ? 33.307 15.157 14.168 1.00 7.22 100 GLU A C 1
ATOM 779 O O . GLU A 1 100 ? 34.494 14.969 14.449 1.00 7.37 100 GLU A O 1
ATOM 785 N N . LEU A 1 101 ? 32.718 14.549 13.143 1.00 6.74 101 LEU A N 1
ATOM 786 C CA . LEU A 1 101 ? 33.504 13.642 12.306 1.00 7.27 101 LEU A CA 1
ATOM 787 C C . LEU A 1 101 ? 34.625 14.413 11.588 1.00 7.57 101 LEU A C 1
ATOM 788 O O . LEU A 1 101 ? 35.760 13.930 11.485 1.00 10.50 101 LEU A O 1
ATOM 793 N N . ALA A 1 102 ? 34.322 15.610 11.090 1.00 5.49 102 ALA A N 1
ATOM 794 C CA . ALA A 1 102 ? 35.335 16.413 10.426 1.00 5.46 102 ALA A CA 1
ATOM 795 C C . ALA A 1 102 ? 36.379 16.878 11.433 1.00 6.23 102 ALA A C 1
ATOM 796 O O . ALA A 1 102 ? 37.560 16.966 11.118 1.00 7.38 102 ALA A O 1
ATOM 798 N N . ALA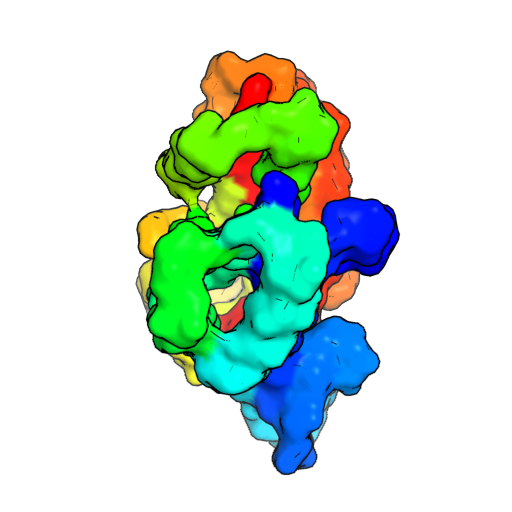 A 1 103 ? 35.939 17.192 12.648 1.00 5.61 103 ALA A N 1
ATOM 799 C CA . ALA A 1 103 ? 36.862 17.662 13.673 1.00 6.94 103 ALA A CA 1
ATOM 800 C C . ALA A 1 103 ? 37.961 16.639 13.980 1.00 6.54 103 ALA A C 1
ATOM 801 O O . ALA A 1 103 ? 39.084 17.023 14.335 1.00 7.93 103 ALA A O 1
ATOM 803 N N . GLN A 1 104 ? 37.644 15.349 13.831 1.00 7.58 104 GLN A N 1
ATOM 804 C CA . GLN A 1 104 ? 38.614 14.270 14.076 1.00 8.02 104 GLN A CA 1
ATOM 805 C C . GLN A 1 104 ? 39.815 14.362 13.136 1.00 8.64 104 GLN A C 1
ATOM 806 O O . GLN A 1 104 ? 40.881 13.793 13.412 1.00 10.36 104 GLN A O 1
ATOM 812 N N . GLU A 1 105 ? 39.650 15.076 12.022 1.00 7.66 105 GLU A N 1
ATOM 813 C CA . GLU A 1 105 ? 40.741 15.236 11.061 1.00 7.21 105 GLU A CA 1
ATOM 814 C C . GLU A 1 105 ? 41.784 16.260 11.504 1.00 7.45 105 GLU A C 1
ATOM 815 O O . GLU A 1 105 ? 42.874 16.330 10.940 1.00 9.04 105 GLU A O 1
ATOM 821 N N . PHE A 1 106 ? 41.435 17.048 12.518 1.00 6.88 106 PHE A N 1
ATOM 822 C CA . PHE A 1 106 ? 42.302 18.104 13.038 1.00 7.95 106 PHE A CA 1
ATOM 823 C C . PHE A 1 106 ? 42.279 17.953 14.558 1.00 8.74 106 PHE A C 1
ATOM 824 O O . PHE A 1 106 ? 41.855 18.863 15.284 1.00 7.92 106 PHE A O 1
ATOM 832 N N . PRO A 1 107 ? 42.755 16.802 15.063 1.00 9.05 107 PRO A N 1
ATOM 833 C CA . PRO A 1 107 ? 42.759 16.548 16.504 1.00 8.19 107 PRO A CA 1
ATOM 834 C C . PRO A 1 107 ? 43.426 17.652 17.328 1.00 8.11 107 PRO A C 1
ATOM 835 O O . PRO A 1 107 ? 44.564 18.037 17.092 1.00 10.98 107 PRO A O 1
ATOM 839 N N . GLY A 1 108 ? 42.659 18.089 18.341 1.00 9.40 108 GLY A N 1
ATOM 840 C CA . GLY A 1 108 ? 43.168 19.179 19.149 1.00 10.71 108 GLY A CA 1
ATOM 841 C C . GLY A 1 108 ? 42.890 20.612 18.688 1.00 11.86 108 GLY A C 1
ATOM 842 O O . GLY A 1 108 ? 42.985 21.567 19.448 1.00 13.88 108 GLY A O 1
ATOM 843 N N . ARG A 1 109 ? 42.582 20.693 17.381 1.00 8.49 109 ARG A N 1
ATOM 844 C CA . ARG A 1 109 ? 42.253 22.000 16.848 1.00 7.64 109 ARG A CA 1
ATOM 845 C C . ARG A 1 109 ? 40.873 22.481 16.551 1.00 5.88 109 ARG A C 1
ATOM 846 O O . ARG A 1 109 ? 40.705 23.564 16.005 1.00 7.86 109 ARG A O 1
ATOM 854 N N . VAL A 1 110 ? 39.889 21.645 16.929 1.00 6.53 110 VAL A N 1
ATOM 855 C CA . VAL A 1 110 ? 38.524 22.042 16.643 1.00 7.20 110 VAL A CA 1
ATOM 856 C C . VAL A 1 110 ? 37.640 21.668 17.802 1.00 7.73 110 VAL A C 1
ATOM 857 O O . VAL A 1 110 ? 37.659 20.529 18.281 1.00 10.58 110 VAL A O 1
ATOM 861 N N . THR A 1 111 ? 36.851 22.632 18.263 1.00 6.85 111 THR A N 1
ATOM 862 C CA . THR A 1 111 ? 35.904 22.376 19.338 1.00 6.88 111 THR A CA 1
ATOM 863 C C . THR A 1 111 ? 34.513 22.559 18.767 1.00 4.22 111 THR A C 1
ATOM 864 O O . THR A 1 111 ? 34.157 23.647 18.310 1.00 8.15 111 THR A O 1
ATOM 868 N N . VAL A 1 112 ? 33.728 21.488 18.778 1.00 4.53 112 VAL A N 1
ATOM 869 C CA . VAL A 1 112 ? 32.367 21.528 18.261 1.00 6.30 112 VAL A CA 1
ATOM 870 C C . VAL A 1 112 ? 31.401 21.680 19.429 1.00 6.87 112 VAL A C 1
ATOM 871 O O . VAL A 1 112 ? 31.445 20.903 20.386 1.00 8.49 112 VAL A O 1
ATOM 875 N N . VAL A 1 113 ? 30.534 22.686 19.349 1.00 5.12 113 VAL A N 1
ATOM 876 C CA . VAL A 1 113 ? 29.554 22.961 20.394 1.00 5.39 113 VAL A CA 1
ATOM 877 C C . VAL A 1 113 ? 28.110 22.812 19.915 1.00 5.63 113 VAL A C 1
ATOM 878 O O . VAL A 1 113 ? 27.702 23.444 18.931 1.00 6.68 113 VAL A O 1
ATOM 882 N N . ASP A 1 114 ? 27.353 21.969 20.613 1.00 7.11 114 ASP A N 1
ATOM 883 C CA . ASP A 1 114 ? 25.937 21.752 20.337 1.00 5.84 114 ASP A CA 1
ATOM 884 C C . ASP A 1 114 ? 25.255 22.812 21.199 1.00 5.93 114 ASP A C 1
ATOM 885 O O . ASP A 1 114 ? 25.253 22.717 22.430 1.00 6.36 114 ASP A O 1
ATOM 890 N N . THR A 1 115 ? 24.693 23.832 20.553 1.00 5.29 115 THR A N 1
ATOM 891 C CA . THR A 1 115 ? 24.045 24.931 21.262 1.00 5.82 115 THR A CA 1
ATOM 892 C C . THR A 1 115 ? 22.667 24.611 21.806 1.00 7.04 115 THR A C 1
ATOM 893 O O . THR A 1 115 ? 22.135 25.371 22.617 1.00 6.89 115 THR A O 1
ATOM 897 N N . GLN A 1 116 ? 22.084 23.503 21.357 1.00 5.72 116 GLN A N 1
ATOM 898 C CA . GLN A 1 116 ? 20.728 23.116 21.759 1.00 5.11 116 GLN A CA 1
ATOM 899 C C . GLN A 1 116 ? 19.722 24.190 21.348 1.00 4.77 116 GLN A C 1
ATOM 900 O O . GLN A 1 116 ? 18.653 24.328 21.944 1.00 7.11 116 GLN A O 1
ATOM 906 N N . ALA A 1 117 ? 20.076 24.936 20.307 1.00 4.56 117 ALA A N 1
ATOM 907 C CA . ALA A 1 117 ? 19.209 25.995 19.808 1.00 4.46 117 ALA A CA 1
ATOM 908 C C . ALA A 1 117 ? 19.048 25.895 18.298 1.00 4.80 117 ALA A C 1
ATOM 909 O O . ALA A 1 117 ? 19.589 24.991 17.655 1.00 5.17 117 ALA A O 1
ATOM 911 N N . ALA A 1 118 ? 18.313 26.844 17.729 1.00 5.09 118 ALA A N 1
ATOM 912 C CA . ALA A 1 118 ? 18.077 26.871 16.290 1.00 5.14 118 ALA A CA 1
ATOM 913 C C . ALA A 1 118 ? 17.920 28.323 15.829 1.00 4.79 118 ALA A C 1
ATOM 914 O O . ALA A 1 118 ? 17.626 29.199 16.638 1.00 4.99 118 ALA A O 1
ATOM 916 N N . SER A 1 119 ? 18.098 28.566 14.531 1.00 4.14 119 SER A N 1
ATOM 917 C CA . SER A 1 119 ? 17.983 29.908 13.948 1.00 4.31 119 SER A CA 1
ATOM 918 C C . SER A 1 119 ? 18.857 30.895 14.742 1.00 4.02 119 SER A C 1
ATOM 919 O O . SER A 1 119 ? 19.969 30.541 15.152 1.00 3.82 119 SER A O 1
ATOM 922 N N . LEU A 1 120 ? 18.376 32.119 14.969 1.00 4.91 120 LEU A N 1
ATOM 923 C CA . LEU A 1 120 ? 19.168 33.101 15.718 1.00 5.50 120 LEU A CA 1
ATOM 924 C C . LEU A 1 120 ? 19.484 32.696 17.156 1.00 5.67 120 LEU A C 1
ATOM 925 O O . LEU A 1 120 ? 20.240 33.386 17.841 1.00 5.42 120 LEU A O 1
ATOM 930 N N . GLY A 1 121 ? 18.900 31.592 17.622 1.00 4.98 121 GLY A N 1
ATOM 931 C CA . GLY A 1 121 ? 19.238 31.093 18.948 1.00 6.31 121 GLY A CA 1
ATOM 932 C C . GLY A 1 121 ? 20.688 30.630 18.876 1.00 5.88 121 GLY A C 1
ATOM 933 O O . GLY A 1 121 ? 21.450 30.724 19.844 1.00 6.89 121 GLY A O 1
ATOM 934 N N . VAL A 1 122 ? 21.076 30.113 17.714 1.00 4.19 122 VAL A N 1
ATOM 935 C CA . VAL A 1 122 ? 22.456 29.688 17.504 1.00 6.26 122 VAL A CA 1
ATOM 936 C C . VAL A 1 122 ? 23.250 30.947 17.150 1.00 4.48 122 VAL A C 1
ATOM 937 O O . VAL A 1 122 ? 24.333 31.202 17.681 1.00 5.39 122 VAL A O 1
ATOM 941 N N . GLY A 1 123 ? 22.682 31.754 16.259 1.00 6.02 123 GLY A N 1
ATOM 942 C CA . GLY A 1 123 ? 23.343 32.975 15.837 1.00 6.75 123 GLY A CA 1
ATOM 943 C C . GLY A 1 123 ? 23.739 33.910 16.964 1.00 5.01 123 GLY A C 1
ATOM 944 O O . GLY A 1 123 ? 24.843 34.476 16.929 1.00 5.03 123 GLY A O 1
ATOM 961 N N . VAL A 1 126 ? 26.827 32.678 18.546 1.00 5.17 126 VAL A N 1
ATOM 962 C CA . VAL A 1 126 ? 27.982 32.912 17.686 1.00 6.00 126 VAL A CA 1
ATOM 963 C C . VAL A 1 126 ? 28.434 34.362 17.882 1.00 4.28 126 VAL A C 1
ATOM 964 O O . VAL A 1 126 ? 29.620 34.634 18.039 1.00 5.35 126 VAL A O 1
ATOM 968 N N . LEU A 1 127 ? 27.479 35.286 17.890 1.00 5.31 127 LEU A N 1
ATOM 969 C CA . LEU A 1 127 ? 27.805 36.691 18.079 1.00 7.16 127 LEU A CA 1
A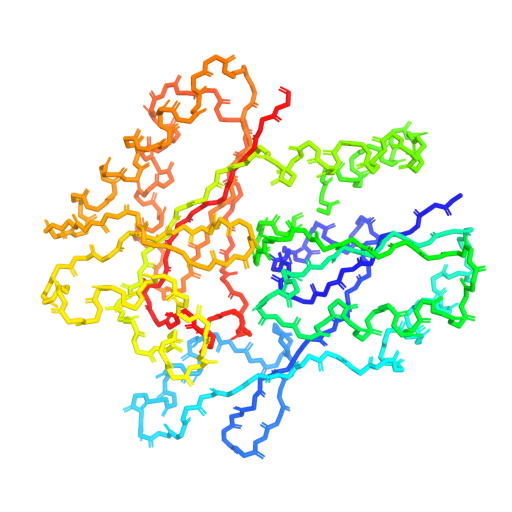TOM 970 C C . LEU A 1 127 ? 28.412 36.953 19.460 1.00 4.71 127 LEU A C 1
ATOM 971 O O . LEU A 1 127 ? 29.345 37.744 19.585 1.00 5.92 127 LEU A O 1
ATOM 976 N N . ARG A 1 128 ? 27.906 36.283 20.492 1.00 4.70 128 ARG A N 1
ATOM 977 C CA . ARG A 1 128 ? 28.442 36.486 21.840 1.00 4.54 128 ARG A CA 1
ATOM 978 C C . ARG A 1 128 ? 29.874 35.955 21.908 1.00 4.95 128 ARG A C 1
ATOM 979 O O . ARG A 1 128 ? 30.750 36.593 22.494 1.00 5.92 128 ARG A O 1
ATOM 987 N N . ALA A 1 129 ? 30.116 34.795 21.299 1.00 5.61 129 ALA A N 1
ATOM 988 C CA . ALA A 1 129 ? 31.459 34.222 21.289 1.00 6.28 129 ALA A CA 1
ATOM 989 C C . ALA A 1 129 ? 32.416 35.172 20.560 1.00 3.92 129 ALA A C 1
ATOM 990 O O . ALA A 1 129 ? 33.530 35.427 21.017 1.00 5.59 129 ALA A O 1
ATOM 992 N N . LYS A 1 130 ? 31.972 35.710 19.430 1.00 4.57 130 LYS A N 1
ATOM 993 C CA . LYS A 1 130 ? 32.797 36.635 18.660 1.00 4.95 130 LYS A CA 1
ATOM 994 C C . LYS A 1 130 ? 33.139 37.884 19.472 1.00 6.12 130 LYS A C 1
ATOM 995 O O . LYS A 1 130 ? 34.278 38.348 19.462 1.00 7.63 130 LYS A O 1
ATOM 1001 N N . GLU A 1 131 ? 32.136 38.430 20.148 1.00 6.07 131 GLU A N 1
ATOM 1002 C CA . GLU A 1 131 ? 32.303 39.613 20.987 1.00 6.17 131 GLU A CA 1
ATOM 1003 C C . GLU A 1 131 ? 33.426 39.368 21.999 1.00 7.95 131 GLU A C 1
ATOM 1004 O O . GLU A 1 131 ? 34.334 40.194 22.166 1.00 9.43 131 GLU A O 1
ATOM 1010 N N . LEU A 1 132 ? 33.383 38.218 22.658 1.00 6.54 132 LEU A N 1
ATOM 1011 C CA . LEU A 1 132 ? 34.403 37.894 23.647 1.00 7.45 132 LEU A CA 1
ATOM 1012 C C . LEU A 1 132 ? 35.766 37.617 23.021 1.00 7.41 132 LEU A C 1
ATOM 1013 O O . LEU A 1 132 ? 36.793 38.074 23.531 1.00 6.62 132 LEU A O 1
ATOM 1018 N N . LEU A 1 133 ? 35.782 36.863 21.927 1.00 6.18 133 LEU A N 1
ATOM 1019 C CA . LEU A 1 133 ? 37.034 36.550 21.249 1.00 7.23 133 LEU A CA 1
ATOM 1020 C C . LEU A 1 133 ? 37.728 37.804 20.719 1.00 8.72 133 LEU A C 1
ATOM 1021 O O . LEU A 1 133 ? 38.954 37.918 20.817 1.00 8.86 133 LEU A O 1
ATOM 1026 N N . GLU A 1 134 ? 36.942 38.742 20.165 1.00 7.70 134 GLU A N 1
ATOM 1027 C CA . GLU A 1 134 ? 37.554 39.978 19.658 1.00 8.24 134 GLU A CA 1
ATOM 1028 C C . GLU A 1 134 ? 38.153 40.832 20.780 1.00 11.64 134 GLU A C 1
ATOM 1029 O O . GLU A 1 134 ? 39.091 41.602 20.547 1.00 13.70 134 GLU A O 1
ATOM 1035 N N . GLU A 1 135 ? 37.679 40.775 21.956 1.00 10.56 135 GLU A N 1
ATOM 1036 C CA . GLU A 1 135 ? 38.237 41.462 23.127 1.00 14.15 135 GLU A CA 1
ATOM 1037 C C . GLU A 1 135 ? 39.536 40.773 23.549 1.00 14.31 135 GLU A C 1
ATOM 1038 O O . GLU A 1 135 ? 40.395 41.354 24.199 1.00 15.78 135 GLU A O 1
ATOM 1044 N N . GLY A 1 136 ? 39.626 39.506 23.107 1.00 12.87 136 GLY A N 1
ATOM 1045 C CA . GLY A 1 136 ? 40.805 38.748 23.476 1.00 11.74 136 GLY A CA 1
ATOM 1046 C C . GLY A 1 136 ? 40.666 37.600 24.503 1.00 9.91 136 GLY A C 1
ATOM 1047 O O . GLY A 1 136 ? 41.656 37.039 24.987 1.00 10.57 136 GLY A O 1
ATOM 1048 N N . GLN A 1 137 ? 39.430 37.246 24.832 1.00 7.53 137 GLN A N 1
ATOM 1049 C CA . GLN A 1 137 ? 39.229 36.192 25.815 1.00 8.53 137 GLN A CA 1
ATOM 1050 C C . GLN A 1 137 ? 39.613 34.805 25.317 1.00 9.52 137 GLN A C 1
ATOM 1051 O O . GLN A 1 137 ? 39.563 34.512 24.123 1.00 11.20 137 GLN A O 1
ATOM 1057 N N . SER A 1 138 ? 40.006 33.956 26.261 1.00 9.14 138 SER A N 1
ATOM 1058 C CA . SER A 1 138 ? 40.448 32.601 25.969 1.00 7.66 138 SER A CA 1
ATOM 1059 C C . SER A 1 138 ? 39.329 31.668 25.559 1.00 8.61 138 SER A C 1
ATOM 1060 O O . SER A 1 138 ? 38.155 31.918 25.835 1.00 7.65 138 SER A O 1
ATOM 1063 N N . LEU A 1 139 ? 39.716 30.563 24.929 1.00 7.55 139 LEU A N 1
ATOM 1064 C CA . LEU A 1 139 ? 38.748 29.564 24.514 1.00 8.12 139 LEU A CA 1
ATOM 1065 C C . LEU A 1 139 ? 37.901 29.129 25.712 1.00 7.44 139 LEU A C 1
ATOM 1066 O O . LEU A 1 139 ? 36.679 29.070 25.653 1.00 7.76 139 LEU A O 1
ATOM 1071 N N . GLU A 1 140 ? 38.639 28.777 26.778 1.00 8.74 140 GLU A N 1
ATOM 1072 C CA . GLU A 1 140 ? 37.936 28.407 27.991 1.00 9.30 140 GLU A CA 1
ATOM 1073 C C . GLU A 1 140 ? 36.887 29.376 28.523 1.00 6.39 140 GLU A C 1
ATOM 1074 O O . GLU A 1 140 ? 35.799 28.983 28.921 1.00 7.98 140 GLU A O 1
ATOM 1080 N N . ALA A 1 141 ? 37.288 30.660 28.505 1.00 5.61 141 ALA A N 1
ATOM 1081 C CA . ALA A 1 141 ? 36.370 31.656 29.024 1.00 5.47 141 ALA A CA 1
ATOM 1082 C C . ALA A 1 141 ? 35.138 31.663 28.130 1.00 5.27 141 ALA A C 1
ATOM 1083 O O . ALA A 1 141 ? 34.006 31.767 28.615 1.00 5.91 141 ALA A O 1
ATOM 1085 N N . VAL A 1 142 ? 35.361 31.582 26.822 1.00 5.35 142 VAL A N 1
ATOM 1086 C CA . VAL A 1 142 ? 34.265 31.606 25.871 1.00 6.26 142 VAL A CA 1
ATOM 1087 C C . VAL A 1 142 ? 33.384 30.359 25.996 1.00 5.50 142 VAL A C 1
ATOM 1088 O O . VAL A 1 142 ? 32.155 30.465 25.972 1.00 5.21 142 VAL A O 1
ATOM 1092 N N . LEU A 1 143 ? 34.001 29.189 26.148 1.00 5.30 143 LEU A N 1
ATOM 1093 C CA . LEU A 1 143 ? 33.211 27.963 26.288 1.00 4.14 143 LEU A CA 1
ATOM 1094 C C . LEU A 1 143 ? 32.406 27.997 27.579 1.00 6.13 143 LEU A C 1
ATOM 1095 O O . LEU A 1 143 ? 31.298 27.478 27.634 1.00 5.09 143 LEU A O 1
ATOM 1100 N N . ALA A 1 144 ? 32.950 28.624 28.620 1.00 5.16 144 ALA A N 1
ATOM 1101 C CA . ALA A 1 144 ? 32.222 28.711 29.875 1.00 5.23 144 ALA A CA 1
ATOM 1102 C C . ALA A 1 144 ? 30.988 29.595 29.697 1.00 4.58 144 ALA A C 1
ATOM 1103 O O . ALA A 1 144 ? 29.912 29.294 30.221 1.00 6.09 144 ALA A O 1
ATOM 1105 N N . GLU A 1 145 ? 31.159 30.698 28.969 1.00 5.79 145 GLU A N 1
ATOM 1106 C CA . GLU A 1 145 ? 30.045 31.604 28.715 1.00 6.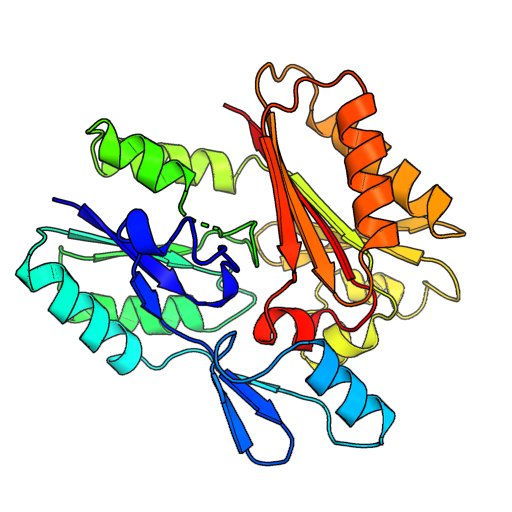97 145 GLU A CA 1
ATOM 1107 C C . GLU A 1 145 ? 28.998 30.917 27.833 1.00 7.17 145 GLU A C 1
ATOM 1108 O O . GLU A 1 145 ? 27.795 31.074 28.055 1.00 7.71 145 GLU A O 1
ATOM 1114 N N . LEU A 1 146 ? 29.449 30.152 26.840 1.00 6.35 146 LEU A N 1
ATOM 1115 C CA . LEU A 1 146 ? 28.505 29.464 25.966 1.00 5.14 146 LEU A CA 1
ATOM 1116 C C . LEU A 1 146 ? 27.685 28.452 26.756 1.00 5.13 146 LEU A C 1
ATOM 1117 O O . LEU A 1 146 ? 26.492 28.275 26.505 1.00 6.25 146 LEU A O 1
ATOM 1122 N N . GLU A 1 147 ? 28.318 27.784 27.718 1.00 5.76 147 GLU A N 1
ATOM 1123 C CA . GLU A 1 147 ? 27.594 26.822 28.543 1.00 6.14 147 GLU A CA 1
ATOM 1124 C C . GLU A 1 147 ? 26.545 27.557 29.392 1.00 6.53 147 GLU A C 1
ATOM 1125 O O . GLU A 1 147 ? 25.429 27.054 29.587 1.00 6.52 147 GLU A O 1
ATOM 1131 N N . ARG A 1 148 ? 26.882 28.756 29.874 1.00 6.13 148 ARG A N 1
ATOM 1132 C CA . ARG A 1 148 ? 25.921 29.527 30.653 1.00 4.43 148 ARG A CA 1
ATOM 1133 C C . ARG A 1 148 ? 24.712 29.847 29.782 1.00 5.20 148 ARG A C 1
ATOM 1134 O O . ARG A 1 148 ? 23.576 29.719 30.222 1.00 6.55 148 ARG A O 1
ATOM 1142 N N . LEU A 1 149 ? 24.963 30.270 28.543 1.00 6.47 149 LEU A N 1
ATOM 1143 C CA . LEU A 1 149 ? 23.869 30.602 27.640 1.00 5.65 149 LEU A CA 1
ATOM 1144 C C . LEU A 1 149 ? 23.033 29.369 27.293 1.00 6.02 149 LEU A C 1
ATOM 1145 O O . LEU A 1 149 ? 21.808 29.446 27.204 1.00 6.61 149 LEU A O 1
ATOM 1150 N N . ARG A 1 150 ? 23.683 28.231 27.078 1.00 4.96 150 ARG A N 1
ATOM 1151 C CA . ARG A 1 150 ? 22.928 27.026 26.769 1.00 7.46 150 ARG A CA 1
ATOM 1152 C C . ARG A 1 150 ? 21.932 26.727 27.901 1.00 5.52 150 ARG A C 1
ATOM 1153 O O . ARG A 1 150 ? 20.761 26.397 27.662 1.00 6.89 150 ARG A O 1
ATOM 1161 N N . ARG A 1 151 ? 22.379 26.894 29.153 1.00 4.62 151 ARG A N 1
ATOM 1162 C CA . ARG A 1 151 ? 21.546 26.591 30.313 1.00 4.56 151 ARG A CA 1
ATOM 1163 C C . ARG A 1 151 ? 20.499 27.647 30.659 1.00 6.27 151 ARG A C 1
ATOM 1164 O O . ARG A 1 151 ? 19.426 27.322 31.179 1.00 9.03 151 ARG A O 1
ATOM 1172 N N . ASP A 1 152 ? 20.891 28.910 30.314 1.00 4.77 152 ASP A N 1
ATOM 1173 C CA . ASP A 1 152 ? 20.040 30.039 30.635 1.00 6.41 152 ASP A CA 1
ATOM 1174 C C . ASP A 1 152 ? 19.750 30.975 29.464 1.00 6.39 152 ASP A C 1
ATOM 1175 O O . ASP A 1 152 ? 20.504 31.906 29.186 1.00 7.72 152 ASP A O 1
ATOM 1180 N N . HIS A 1 153 ? 18.672 30.688 28.747 1.00 5.06 153 HIS A N 1
ATOM 1181 C CA . HIS A 1 153 ? 18.240 31.558 27.663 1.00 4.58 153 HIS A CA 1
ATOM 1182 C C . HIS A 1 153 ? 16.734 31.418 27.526 1.00 5.08 153 HIS A C 1
ATOM 1183 O O . HIS A 1 153 ? 16.093 30.605 28.209 1.00 5.45 153 HIS A O 1
ATOM 1190 N N . PHE A 1 154 ? 16.163 32.254 26.674 1.00 5.49 154 PHE A N 1
ATOM 1191 C CA . PHE A 1 154 ? 14.731 32.275 26.488 1.00 5.31 154 PHE A CA 1
ATOM 1192 C C . PHE A 1 154 ? 14.353 32.106 25.031 1.00 4.07 154 PHE A C 1
ATOM 1193 O O . PHE A 1 154 ? 15.047 32.601 24.153 1.00 5.53 154 PHE A O 1
ATOM 1201 N N . VAL A 1 155 ? 13.263 31.386 24.794 1.00 4.58 155 VAL A N 1
ATOM 1202 C CA . VAL A 1 155 ? 12.733 31.247 23.447 1.00 3.82 155 VAL A CA 1
ATOM 1203 C C . VAL A 1 155 ? 11.254 30.896 23.449 1.00 4.41 155 VAL A C 1
ATOM 1204 O O . VAL A 1 155 ? 10.799 30.036 24.203 1.00 4.24 155 VAL A O 1
ATOM 1208 N N . ARG A 1 156 ? 10.498 31.622 22.629 1.00 5.14 156 ARG A N 1
ATOM 1209 C CA . ARG A 1 156 ? 9.083 31.356 22.438 1.00 4.43 156 ARG A CA 1
ATOM 1210 C C . ARG A 1 156 ? 8.781 31.620 20.979 1.00 4.47 156 ARG A C 1
ATOM 1211 O O . ARG A 1 156 ? 9.317 32.554 20.384 1.00 4.46 156 ARG A O 1
ATOM 1219 N N . PHE A 1 157 ? 7.932 30.789 20.397 1.00 3.61 157 PHE A N 1
ATOM 1220 C CA . PHE A 1 157 ? 7.517 31.020 19.021 1.00 4.07 157 PHE A CA 1
ATOM 1221 C C . PHE A 1 157 ? 6.159 30.398 18.772 1.00 4.29 157 PHE A C 1
ATOM 1222 O O . PHE A 1 157 ? 5.691 29.553 19.538 1.00 6.24 157 PHE A O 1
ATOM 1230 N N . SER A 1 158 ? 5.502 30.870 17.718 1.00 5.19 158 SER A N 1
ATOM 1231 C CA . SER A 1 158 ? 4.214 30.326 17.309 1.00 3.76 158 SER A CA 1
ATOM 1232 C C . SER A 1 158 ? 4.336 29.996 15.824 1.00 6.92 158 SER A C 1
ATOM 1233 O O . SER A 1 158 ? 5.267 30.454 15.147 1.00 6.21 158 SER A O 1
ATOM 1236 N N . VAL A 1 159 ? 3.403 29.182 15.329 1.00 6.57 159 VAL A N 1
ATOM 1237 C CA . VAL A 1 159 ? 3.380 28.746 13.934 1.00 7.28 159 VAL A CA 1
ATOM 1238 C C . VAL A 1 159 ? 1.934 28.709 13.453 1.00 7.46 159 VAL A C 1
ATOM 1239 O O . VAL A 1 159 ? 1.015 28.579 14.261 1.00 8.03 159 VAL A O 1
ATOM 1243 N N . ALA A 1 160 ? 1.728 28.824 12.145 1.00 5.90 160 ALA A N 1
ATOM 1244 C CA . ALA A 1 160 ? 0.371 28.795 11.601 1.00 7.06 160 ALA A CA 1
ATOM 1245 C C . ALA A 1 160 ? -0.220 27.397 11.711 1.00 8.39 160 ALA A C 1
ATOM 1246 O O . ALA A 1 160 ? -1.423 27.241 11.911 1.00 9.82 160 ALA A O 1
ATOM 1248 N N . THR A 1 161 ? 0.630 26.384 11.572 1.00 5.71 161 THR A N 1
ATOM 1249 C CA . THR A 1 161 ? 0.193 24.996 11.645 1.00 6.02 161 THR A CA 1
ATOM 1250 C C . THR A 1 161 ? 1.305 24.138 12.215 1.00 5.20 161 THR A C 1
ATOM 1251 O O . THR A 1 161 ? 2.482 24.490 12.124 1.00 7.30 161 THR A O 1
ATOM 1255 N N . LEU A 1 162 ? 0.926 23.020 12.819 1.00 5.91 162 LEU A N 1
ATOM 1256 C CA . LEU A 1 162 ? 1.916 22.105 13.360 1.00 6.96 162 LEU A CA 1
ATOM 1257 C C . LEU A 1 162 ? 2.298 21.062 12.303 1.00 4.55 162 LEU A C 1
ATOM 1258 O O . LEU A 1 162 ? 3.144 20.210 12.543 1.00 7.28 162 LEU A O 1
ATOM 1263 N N . GLU A 1 163 ? 1.709 21.162 11.114 1.00 5.57 163 GLU A N 1
ATOM 1264 C CA . GLU A 1 163 ? 1.953 20.169 10.070 1.00 6.77 163 GLU A CA 1
ATOM 1265 C C . GLU A 1 163 ? 3.384 20.026 9.565 1.00 5.86 163 GLU A C 1
ATOM 1266 O O . GLU A 1 163 ? 3.822 18.909 9.258 1.00 7.03 163 GLU A O 1
ATOM 1272 N N . PHE A 1 164 ? 4.120 21.129 9.452 1.00 5.55 164 PHE A N 1
ATOM 1273 C CA . PHE A 1 164 ? 5.499 21.010 8.984 1.00 4.98 164 PHE A CA 1
ATOM 1274 C C . PHE A 1 164 ? 6.386 20.377 10.051 1.00 4.65 164 PHE A C 1
ATOM 1275 O O . PHE A 1 164 ? 7.307 19.609 9.739 1.00 6.05 164 PHE A O 1
ATOM 1283 N N . LEU A 1 165 ? 6.107 20.693 11.310 1.00 5.85 165 LEU A N 1
ATOM 1284 C CA . LEU A 1 165 ? 6.866 20.120 12.410 1.00 5.18 165 LEU A CA 1
ATOM 1285 C C . LEU A 1 165 ? 6.594 18.615 12.459 1.00 5.89 165 LEU A C 1
ATOM 1286 O O . LEU A 1 165 ? 7.489 17.801 12.650 1.00 6.08 165 LEU A O 1
ATOM 1291 N N . LYS A 1 166 ? 5.292 18.311 12.315 1.00 7.32 166 LYS A N 1
ATOM 1292 C CA . LYS A 1 166 ? 4.927 16.908 12.299 1.00 6.56 166 LYS A CA 1
ATOM 1293 C C . LYS A 1 166 ? 5.508 16.040 11.181 1.00 7.86 166 LYS A C 1
ATOM 1294 O O . LYS A 1 166 ? 6.047 14.965 11.411 1.00 8.88 166 LYS A O 1
ATOM 1300 N N . ARG A 1 167 ? 5.406 16.552 9.991 1.00 7.85 167 ARG A N 1
ATOM 1301 C CA . ARG A 1 167 ? 5.927 15.827 8.848 1.00 8.27 167 ARG A CA 1
ATOM 1302 C C . ARG A 1 167 ? 7.452 15.758 8.756 1.00 8.20 167 ARG A C 1
ATOM 1303 O O . ARG A 1 167 ? 8.019 14.797 8.240 1.00 11.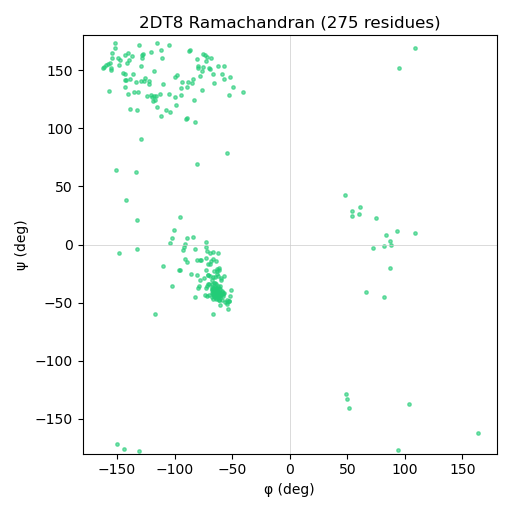14 167 ARG A O 1
ATOM 1311 N N . GLY A 1 168 ? 8.059 16.809 9.197 1.00 6.30 168 GLY A N 1
ATOM 1312 C CA . GLY A 1 168 ? 9.509 16.853 9.183 1.00 6.89 168 GLY A CA 1
ATOM 1313 C C . GLY A 1 168 ? 10.146 16.109 10.343 1.00 6.93 168 GLY A C 1
ATOM 1314 O O . GLY A 1 168 ? 11.357 15.882 10.342 1.00 9.36 168 GLY A O 1
ATOM 1315 N N . GLY A 1 169 ? 9.334 15.760 11.338 1.00 6.21 169 GLY A N 1
ATOM 1316 C CA . GLY A 1 169 ? 9.820 15.006 12.483 1.00 7.87 169 GLY A CA 1
ATOM 1317 C C . GLY A 1 169 ? 10.417 15.757 13.657 1.00 8.67 169 GLY A C 1
ATOM 1318 O O . GLY A 1 169 ? 10.875 15.125 14.610 1.00 10.89 169 GLY A O 1
ATOM 1319 N N . ARG A 1 170 ? 10.410 17.085 13.617 1.00 5.48 170 ARG A N 1
ATOM 1320 C CA . ARG A 1 170 ? 10.983 17.865 14.708 1.00 4.94 170 ARG A CA 1
ATOM 1321 C C . ARG A 1 170 ? 9.941 18.425 15.676 1.00 5.55 170 ARG A C 1
ATOM 1322 O O . ARG A 1 170 ? 10.261 19.233 16.543 1.00 6.57 170 ARG A O 1
ATOM 1330 N N . ILE A 1 171 ? 8.706 17.948 15.571 1.00 6.24 171 ILE A N 1
ATOM 1331 C CA . ILE A 1 171 ? 7.637 18.452 16.426 1.00 7.33 171 ILE A CA 1
ATOM 1332 C C . ILE A 1 171 ? 7.873 18.267 17.936 1.00 8.60 171 ILE A C 1
ATOM 1333 O O . ILE A 1 171 ? 7.380 19.057 18.741 1.00 7.60 171 ILE A O 1
ATOM 1338 N N . GLY A 1 172 ? 8.620 17.232 18.318 1.00 7.51 172 GLY A N 1
ATOM 1339 C CA . GLY A 1 172 ? 8.902 17.000 19.725 1.00 9.10 172 GLY A CA 1
ATOM 1340 C C . GLY A 1 172 ? 7.668 17.038 20.614 1.00 10.02 172 GLY A C 1
ATOM 1341 O O . GLY A 1 172 ? 6.658 16.408 20.310 1.00 10.59 172 GLY A O 1
ATOM 1342 N N . GLY A 1 173 ? 7.760 17.766 21.726 1.00 9.89 173 GLY A N 1
ATOM 1343 C CA . GLY A 1 173 ? 6.652 17.864 22.664 1.00 8.82 173 GLY A CA 1
ATOM 1344 C C . GLY A 1 173 ? 5.424 18.591 22.151 1.00 9.81 173 GLY A C 1
ATOM 1345 O O . GLY A 1 173 ? 4.365 18.555 22.779 1.00 12.61 173 GLY A O 1
ATOM 1346 N N . ALA A 1 174 ? 5.548 19.282 21.022 1.00 10.05 174 ALA A N 1
ATOM 1347 C CA . ALA A 1 174 ? 4.403 19.995 20.469 1.00 9.55 174 ALA A CA 1
ATOM 1348 C C . ALA A 1 174 ? 3.376 18.997 19.948 1.00 10.12 174 ALA A C 1
ATOM 1349 O O . ALA A 1 174 ? 2.274 19.365 19.556 1.00 11.28 174 ALA A O 1
ATOM 1351 N N . GLN A 1 175 ? 3.749 17.724 19.943 1.00 12.57 175 GLN A N 1
ATOM 1352 C CA . GLN A 1 175 ? 2.829 16.698 19.481 1.00 16.33 175 GLN A CA 1
ATOM 1353 C C . GLN A 1 175 ? 1.603 16.654 20.386 1.00 16.59 175 GLN A C 1
ATOM 1354 O O . GLN A 1 175 ? 0.530 16.230 19.964 1.00 18.37 175 GLN A O 1
ATOM 1360 N N . ALA A 1 176 ? 1.771 17.095 21.630 1.00 17.24 176 ALA A N 1
ATOM 1361 C CA . ALA A 1 176 ? 0.671 17.100 22.590 1.00 20.39 176 ALA A CA 1
ATOM 1362 C C . ALA A 1 176 ? -0.452 18.023 22.123 1.00 20.01 176 ALA A C 1
ATOM 1363 O O . ALA A 1 176 ? -1.593 17.893 22.560 1.00 22.06 176 ALA A O 1
ATOM 1365 N N . PHE A 1 177 ? -0.132 18.959 21.233 1.00 13.89 177 PHE A N 1
ATOM 1366 C CA . PHE A 1 177 ? -1.145 19.883 20.736 1.00 15.83 177 PHE A CA 1
ATOM 1367 C C . PHE A 1 177 ? -1.870 19.364 19.504 1.00 15.18 177 PHE A C 1
ATOM 1368 O O . PHE A 1 177 ? -2.911 19.895 19.135 1.00 21.05 177 PHE A O 1
ATOM 1376 N N . LEU A 1 178 ? -1.323 18.340 18.859 1.00 15.21 178 LEU A N 1
ATOM 1377 C CA . LEU A 1 178 ? -1.956 17.811 17.653 1.00 18.73 178 LEU A CA 1
ATOM 1378 C C . LEU A 1 178 ? -3.412 17.469 17.910 1.00 24.05 178 LEU A C 1
ATOM 1379 O O . LEU A 1 178 ? -4.310 17.962 17.224 1.00 29.30 178 LEU A O 1
ATOM 1384 N N . GLY A 1 179 ? -3.638 16.631 18.912 1.00 24.15 179 GLY A N 1
ATOM 1385 C CA . GLY A 1 179 ? -4.992 16.227 19.237 1.00 26.85 179 GLY A CA 1
ATOM 1386 C C . GLY A 1 179 ? -5.694 17.027 20.337 1.00 28.58 179 GLY A C 1
ATOM 1387 O O . GLY A 1 179 ? -6.644 16.574 20.961 1.00 26.77 179 GLY A O 1
ATOM 1388 N N . THR A 1 180 ? -5.194 18.265 20.487 1.00 26.84 180 THR A N 1
ATOM 1389 C CA . THR A 1 180 ? -5.744 19.089 21.546 1.00 26.78 180 THR A CA 1
ATOM 1390 C C . THR A 1 180 ? -5.756 20.588 21.236 1.00 24.70 180 THR A C 1
ATOM 1391 O O . THR A 1 180 ? -6.335 21.393 21.954 1.00 24.96 180 THR A O 1
ATOM 1395 N N . LEU A 1 181 ? -5.112 20.894 20.096 1.00 26.03 181 LEU A N 1
ATOM 1396 C CA . LEU A 1 181 ? -5.022 22.294 19.730 1.00 24.18 181 LEU A CA 1
ATOM 1397 C C . LEU A 1 181 ? -6.205 22.991 19.055 1.00 23.26 181 LEU A C 1
ATOM 1398 O O . LEU A 1 181 ? -6.399 24.194 19.169 1.00 19.96 181 LEU A O 1
ATOM 1403 N N . LEU A 1 182 ? -6.993 22.143 18.370 1.00 23.90 182 LEU A N 1
ATOM 1404 C CA . LEU A 1 182 ? -8.129 22.703 17.664 1.00 24.92 182 LEU A CA 1
ATOM 1405 C C . LEU A 1 182 ? -7.786 23.916 16.795 1.00 23.91 182 LEU A C 1
ATOM 1406 O O . LEU A 1 182 ? -6.928 23.865 15.923 1.00 27.49 182 LEU A O 1
ATOM 1411 N N . ASN A 1 183 ? -8.422 24.933 16.909 1.00 21.33 183 ASN A N 1
ATOM 1412 C CA . ASN A 1 183 ? -8.309 26.245 16.303 1.00 21.28 183 ASN A CA 1
ATOM 1413 C C . ASN A 1 183 ? -7.476 27.286 17.054 1.00 19.98 183 ASN A C 1
ATOM 1414 O O . ASN A 1 183 ? -7.272 28.403 16.597 1.00 19.56 183 ASN A O 1
ATOM 1419 N N . LEU A 1 184 ? -6.991 26.828 18.221 1.00 17.07 184 LEU A N 1
ATOM 1420 C CA . LEU A 1 184 ? -6.211 27.744 19.030 1.00 14.95 184 LEU A CA 1
ATOM 1421 C C . LEU A 1 184 ? -4.769 28.026 18.490 1.00 13.01 184 LEU A C 1
ATOM 1422 O O . LEU A 1 184 ? -4.329 27.267 17.624 1.00 15.73 184 LEU A O 1
ATOM 1427 N N . LYS A 1 185 ? -4.084 29.082 18.935 1.00 9.81 185 LYS A N 1
ATOM 1428 C CA . LYS A 1 185 ? -2.737 29.376 18.437 1.00 8.63 185 LYS A CA 1
ATOM 1429 C C . LYS A 1 185 ? -1.754 28.741 19.402 1.00 7.43 185 LYS A C 1
ATOM 1430 O O . LYS A 1 185 ? -1.843 28.958 20.605 1.00 8.57 185 LYS A O 1
ATOM 1436 N N . PRO A 1 186 ? -0.801 27.950 18.892 1.00 7.18 186 PRO A N 1
ATOM 1437 C CA . PRO A 1 186 ? 0.183 27.291 19.752 1.00 6.30 186 PRO A CA 1
ATOM 1438 C C . PRO A 1 186 ? 1.369 28.170 20.109 1.00 7.38 186 PRO A C 1
ATOM 1439 O O . PRO A 1 186 ? 1.824 28.971 19.294 1.00 8.02 186 PRO A O 1
ATOM 1443 N N . VAL A 1 187 ? 1.843 28.036 21.342 1.00 7.46 187 VAL A N 1
ATOM 1444 C CA . VAL A 1 187 ? 3.023 28.767 21.779 1.00 6.62 187 VAL A CA 1
ATOM 1445 C C . VAL A 1 187 ? 4.013 27.668 22.124 1.00 7.53 187 VAL A C 1
ATOM 1446 O O . VAL A 1 187 ? 3.729 26.781 22.938 1.00 7.28 187 VAL A O 1
ATOM 1450 N N . LEU A 1 188 ? 5.168 27.720 21.480 1.00 4.59 188 LEU A N 1
ATOM 1451 C CA . LEU A 1 188 ? 6.183 26.687 21.644 1.00 5.21 188 LEU A CA 1
ATOM 1452 C C . LEU A 1 188 ? 7.515 27.211 22.160 1.00 5.85 188 LEU A C 1
ATOM 1453 O O . LEU A 1 188 ? 7.779 28.410 22.139 1.00 5.18 188 LEU A O 1
ATOM 1458 N N . THR A 1 189 ? 8.361 26.289 22.608 1.00 3.69 189 THR A N 1
ATOM 1459 C CA . THR A 1 189 ? 9.690 26.640 23.106 1.00 3.83 189 THR A CA 1
ATOM 1460 C C . THR A 1 189 ? 10.606 25.453 22.814 1.00 6.67 189 THR A C 1
ATOM 1461 O O . THR A 1 189 ? 10.237 24.541 22.066 1.00 6.15 189 THR A O 1
ATOM 1465 N N . LEU A 1 190 ? 11.821 25.502 23.345 1.00 5.75 190 LEU A N 1
ATOM 1466 C CA . LEU A 1 190 ? 12.753 24.389 23.222 1.00 6.74 190 LEU A CA 1
ATOM 1467 C C . LEU A 1 190 ? 13.335 24.151 24.607 1.00 6.00 190 LEU A C 1
ATOM 1468 O O . LEU A 1 190 ? 13.595 25.100 25.344 1.00 7.58 190 LEU A O 1
ATOM 1473 N N . LYS A 1 191 ? 13.501 22.888 24.973 1.00 7.79 191 LYS A N 1
ATOM 1474 C CA . LYS A 1 191 ? 14.112 22.533 26.251 1.00 6.87 191 LYS A CA 1
ATOM 1475 C C . LYS A 1 191 ? 15.087 21.416 25.916 1.00 5.40 191 LYS A C 1
ATOM 1476 O O . LYS A 1 191 ? 14.729 20.463 25.227 1.00 6.73 191 LYS A O 1
ATOM 1482 N N . GLU A 1 192 ? 16.226 21.549 26.374 1.00 6.99 192 GLU A N 1
ATOM 1483 C CA . GLU A 1 192 ? 17.259 20.570 26.092 1.00 8.57 192 GLU A CA 1
ATOM 1484 C C . GLU A 1 192 ? 17.492 20.293 24.605 1.00 9.12 192 GLU A C 1
ATOM 1485 O O . GLU A 1 192 ? 17.872 19.202 24.202 1.00 10.12 192 GLU A O 1
ATOM 1491 N N . GLY A 1 193 ? 17.210 21.351 23.824 1.00 6.95 193 GLY A N 1
ATOM 1492 C CA . GLY A 1 193 ? 17.426 21.209 22.398 1.00 6.19 193 GLY A CA 1
ATOM 1493 C C . GLY A 1 193 ? 16.313 20.544 21.571 1.00 4.46 193 GLY A C 1
ATOM 1494 O O . GLY A 1 193 ? 16.469 20.250 20.383 1.00 6.63 193 GLY A O 1
ATOM 1495 N N . ARG A 1 194 ? 15.192 20.316 22.249 1.00 5.54 194 ARG A N 1
ATOM 1496 C CA . ARG A 1 194 ? 14.021 19.669 21.666 1.00 4.93 194 ARG A CA 1
ATOM 1497 C C . ARG A 1 194 ? 12.805 20.589 21.786 1.00 6.60 194 ARG A C 1
ATOM 1498 O O . ARG A 1 194 ? 12.617 21.248 22.806 1.00 7.14 194 ARG A O 1
ATOM 1506 N N . VAL A 1 195 ? 11.975 20.625 20.749 1.00 5.67 195 VAL A N 1
ATOM 1507 C CA . VAL A 1 195 ? 10.782 21.462 20.778 1.00 6.64 195 VAL A CA 1
ATOM 1508 C C . VAL A 1 195 ? 9.825 20.945 21.853 1.00 7.31 195 VAL A C 1
ATOM 1509 O O . VAL A 1 195 ? 9.648 19.735 22.012 1.00 7.46 195 VAL A O 1
ATOM 1513 N N . GLU A 1 196 ? 9.223 21.868 22.592 1.00 5.90 196 GLU A N 1
ATOM 1514 C CA . GLU A 1 196 ? 8.274 21.513 23.639 1.00 4.65 196 GLU A CA 1
ATOM 1515 C C . GLU A 1 196 ? 7.114 22.487 23.618 1.00 6.84 196 GLU A C 1
ATOM 1516 O O . GLU A 1 196 ? 7.231 23.600 23.100 1.00 6.66 196 GLU A O 1
ATOM 1522 N N . ALA A 1 197 ? 5.992 22.071 24.184 1.00 7.80 197 ALA A N 1
ATOM 1523 C CA . ALA A 1 197 ? 4.806 22.913 24.230 1.00 8.14 197 ALA A CA 1
ATOM 1524 C C . ALA A 1 197 ? 4.955 23.954 25.332 1.00 10.81 197 ALA A C 1
ATOM 1525 O O . ALA A 1 197 ? 5.543 23.679 26.384 1.00 11.50 197 ALA A O 1
ATOM 1527 N N . ALA A 1 198 ? 4.417 25.148 25.086 1.00 8.98 198 ALA A N 1
ATOM 1528 C CA . ALA A 1 198 ? 4.479 26.237 26.047 1.00 12.47 198 ALA A CA 1
ATOM 1529 C C . ALA A 1 198 ? 3.199 27.067 26.063 1.00 11.64 198 ALA A C 1
ATOM 1530 O O . ALA A 1 198 ? 3.252 28.296 26.152 1.00 17.64 198 ALA A O 1
ATOM 1532 N N . GLY A 1 199 ? 2.058 26.404 25.935 1.00 10.31 199 GLY A N 1
ATOM 1533 C CA . GLY A 1 199 ? 0.788 27.111 25.993 1.00 10.55 199 GLY A CA 1
ATOM 1534 C C . GLY A 1 199 ? 0.025 27.245 24.690 1.00 11.09 199 GLY A C 1
ATOM 1535 O O . GLY A 1 199 ? 0.542 26.953 23.612 1.00 10.01 199 GLY A O 1
ATOM 1536 N N . ARG A 1 200 ? -1.226 27.685 24.806 1.00 12.05 200 ARG A N 1
ATOM 1537 C CA . ARG A 1 200 ? -2.119 27.891 23.670 1.00 11.25 200 ARG A CA 1
ATOM 1538 C C . ARG A 1 200 ? -2.989 29.104 23.980 1.00 14.58 200 ARG A C 1
ATOM 1539 O O . ARG A 1 200 ? -3.323 29.348 25.135 1.00 18.56 200 ARG A O 1
ATOM 1547 N N . ALA A 1 201 ? -3.366 29.854 22.951 1.00 10.99 201 ALA A N 1
ATOM 1548 C CA . ALA A 1 201 ? -4.178 31.046 23.165 1.00 13.50 201 ALA A CA 1
ATOM 1549 C C . ALA A 1 201 ? -5.211 31.250 22.054 1.00 14.09 201 ALA A C 1
ATOM 1550 O O . ALA A 1 201 ? -5.040 30.813 20.924 1.00 14.49 201 ALA A O 1
ATOM 1552 N N . ARG A 1 202 ? -6.338 31.792 22.426 1.00 14.47 202 ARG A N 1
ATOM 1553 C CA . ARG A 1 202 ? -7.320 32.164 21.426 1.00 13.27 202 ARG A CA 1
ATOM 1554 C C . ARG A 1 202 ? -6.993 33.548 20.797 1.00 13.07 202 ARG A C 1
ATOM 1555 O O . ARG A 1 202 ? -7.311 34.600 21.335 1.00 13.25 202 ARG A O 1
ATOM 1563 N N . GLY A 1 203 ? -6.491 33.362 19.544 1.00 11.14 203 GLY A N 1
ATOM 1564 C CA . GLY A 1 203 ? -6.092 34.546 18.808 1.00 13.18 203 GLY A CA 1
ATOM 1565 C C . GLY A 1 203 ? -4.615 34.938 18.886 1.00 12.92 203 GLY A C 1
ATOM 1566 O O . GLY A 1 203 ? -3.921 34.657 19.855 1.00 12.79 203 GLY A O 1
ATOM 1567 N N . GLU A 1 204 ? -4.190 35.604 17.798 1.00 12.66 204 GLU A N 1
ATOM 1568 C CA . GLU A 1 204 ? -2.802 36.024 17.767 1.00 14.72 204 GLU A CA 1
ATOM 1569 C C . GLU A 1 204 ? -2.347 36.958 18.916 1.00 15.01 204 GLU A C 1
ATOM 1570 O O . GLU A 1 204 ? -1.271 36.846 19.488 1.00 13.63 204 GLU A O 1
ATOM 1576 N N . LYS A 1 205 ? -3.291 37.870 19.213 1.00 13.95 205 LYS A N 1
ATOM 1577 C CA . LYS A 1 205 ? -3.027 38.773 20.316 1.00 14.03 205 LYS A CA 1
ATOM 1578 C C . LYS A 1 205 ? -2.782 38.149 21.692 1.00 14.82 205 LYS A C 1
ATOM 1579 O O . LYS A 1 205 ? -1.844 38.491 22.400 1.00 12.65 205 LYS A O 1
ATOM 1585 N N . LYS A 1 206 ? -3.701 37.223 22.019 1.00 11.57 206 LYS A N 1
ATOM 1586 C CA . LYS A 1 206 ? -3.555 36.555 23.298 1.00 11.46 206 LYS A CA 1
ATOM 1587 C C . LYS A 1 206 ? -2.263 35.712 23.350 1.00 12.78 206 LYS A C 1
ATOM 1588 O O . LYS A 1 206 ? -1.599 35.551 24.366 1.00 11.08 206 LYS A O 1
ATOM 1594 N N . ALA A 1 207 ? -1.971 35.187 22.147 1.00 11.42 207 ALA A N 1
ATOM 1595 C CA . ALA A 1 207 ? -0.732 34.444 22.020 1.00 9.78 207 ALA A CA 1
ATOM 1596 C C . ALA A 1 207 ? 0.507 35.300 22.331 1.00 10.90 207 ALA A C 1
ATOM 1597 O O . ALA A 1 207 ? 1.433 34.891 23.048 1.00 10.33 207 ALA A O 1
ATOM 1599 N N . ARG A 1 208 ? 0.497 36.520 21.809 1.00 10.07 208 ARG A N 1
ATOM 1600 C CA . ARG A 1 208 ? 1.592 37.432 22.086 1.00 11.77 208 ARG A CA 1
ATOM 1601 C C . ARG A 1 208 ? 1.642 37.786 23.572 1.00 13.58 208 ARG A C 1
ATOM 1602 O O . ARG A 1 208 ? 2.729 37.928 24.144 1.00 11.23 208 ARG A O 1
ATOM 1610 N N . GLU A 1 209 ? 0.476 37.915 24.202 1.00 12.88 209 GLU A N 1
ATOM 1611 C CA . GLU A 1 209 ? 0.420 38.244 25.622 1.00 11.58 209 GLU A CA 1
ATOM 1612 C C . GLU A 1 209 ? 1.039 37.128 26.467 1.00 11.58 209 GLU A C 1
ATOM 1613 O O . GLU A 1 209 ? 1.741 37.367 27.440 1.00 12.41 209 GLU A O 1
ATOM 1619 N N . GLU A 1 210 ? 0.734 35.930 26.030 1.00 8.93 210 GLU A N 1
ATOM 1620 C CA . GLU A 1 210 ? 1.257 34.770 26.724 1.00 9.43 210 GLU A CA 1
ATOM 1621 C C . GLU A 1 210 ? 2.769 34.620 26.543 1.00 9.45 210 GLU A C 1
ATOM 1622 O O . GLU A 1 210 ? 3.514 34.386 27.486 1.00 9.67 210 GLU A O 1
ATOM 1628 N N . ILE A 1 211 ? 3.243 35.134 25.452 1.00 6.92 211 ILE A N 1
ATOM 1629 C CA . ILE A 1 211 ? 4.668 35.040 25.204 1.00 6.67 211 ILE A CA 1
ATOM 1630 C C . ILE A 1 211 ? 5.378 36.132 26.046 1.00 9.79 211 ILE A C 1
ATOM 1631 O O . ILE A 1 211 ? 6.408 35.901 26.685 1.00 9.81 211 ILE A O 1
ATOM 1636 N N . LEU A 1 212 ? 4.692 37.312 26.182 1.00 8.61 212 LEU A N 1
ATOM 1637 C CA . LEU A 1 212 ? 5.297 38.392 26.967 1.00 9.44 212 LEU A CA 1
ATOM 1638 C C . LEU A 1 212 ? 5.211 38.087 28.473 1.00 10.35 212 LEU A C 1
ATOM 1639 O O . LEU A 1 212 ? 6.119 38.442 29.235 1.00 10.66 212 LEU A O 1
ATOM 1644 N N . LYS A 1 213 ? 4.197 37.344 28.833 1.00 9.52 213 LYS A N 1
ATOM 1645 C CA . LYS A 1 213 ? 4.069 36.918 30.220 1.00 8.22 213 LYS A CA 1
ATOM 1646 C C . LYS A 1 213 ? 5.256 36.013 30.565 1.00 9.58 213 LYS A C 1
ATOM 1647 O O . LYS A 1 213 ? 5.892 36.178 31.608 1.00 10.91 213 LYS A O 1
ATOM 1653 N N . ALA A 1 214 ? 5.545 35.056 29.689 1.00 9.74 214 ALA A N 1
ATOM 1654 C CA . ALA A 1 214 ? 6.658 34.132 29.901 1.00 8.17 214 ALA A CA 1
ATOM 1655 C C . ALA A 1 214 ? 7.979 34.894 29.918 1.00 9.08 214 ALA A C 1
ATOM 1656 O O . ALA A 1 214 ? 8.863 34.613 30.734 1.00 8.72 214 ALA A O 1
ATOM 1658 N N . PHE A 1 215 ? 8.115 35.856 29.011 1.00 7.45 215 PHE A N 1
ATOM 1659 C CA . PHE A 1 215 ? 9.329 36.653 28.923 1.00 7.12 215 PHE A CA 1
ATOM 1660 C C . PHE A 1 215 ? 9.586 37.469 30.181 1.00 9.83 215 PHE A C 1
ATOM 1661 O O . PHE A 1 215 ? 10.715 37.515 30.676 1.00 8.58 215 PHE A O 1
ATOM 1669 N N . ARG A 1 216 ? 8.551 38.126 30.690 1.00 10.70 216 ARG A N 1
ATOM 1670 C CA . ARG A 1 216 ? 8.711 38.921 31.900 1.00 10.42 216 ARG A CA 1
ATOM 1671 C C . ARG A 1 216 ? 9.145 38.033 33.068 1.00 9.55 216 ARG A C 1
ATOM 1672 O O . ARG A 1 216 ? 10.014 38.418 33.853 1.00 12.38 216 ARG A O 1
ATOM 1680 N N . ALA A 1 217 ? 8.542 36.852 33.179 1.00 10.94 217 ALA A N 1
ATOM 1681 C CA . ALA A 1 217 ? 8.890 35.913 34.244 1.00 9.37 217 ALA A CA 1
ATOM 1682 C C . ALA A 1 217 ? 10.362 35.517 34.125 1.00 10.76 217 ALA A C 1
ATOM 1683 O O . ALA A 1 217 ? 11.094 35.509 35.119 1.00 13.22 217 ALA A O 1
ATOM 1685 N N . TRP A 1 218 ? 10.796 35.191 32.910 1.00 9.15 218 TRP A N 1
ATOM 1686 C CA . TRP A 1 218 ? 12.191 34.814 32.673 1.00 9.00 218 TRP A CA 1
ATOM 1687 C C . TRP A 1 218 ? 13.152 35.989 32.895 1.00 9.36 218 TRP A C 1
ATOM 1688 O O . TRP A 1 218 ? 14.264 35.809 33.408 1.00 8.82 218 TRP A O 1
ATOM 1699 N N . ALA A 1 219 ? 12.720 37.189 32.509 1.00 9.09 219 ALA A N 1
ATOM 1700 C CA . ALA A 1 219 ? 13.538 38.402 32.598 1.00 9.17 219 ALA A CA 1
ATOM 1701 C C . ALA A 1 219 ? 13.854 38.929 33.998 1.00 9.41 219 ALA A C 1
ATOM 1702 O O . ALA A 1 219 ? 14.768 39.747 34.159 1.00 10.63 219 ALA A O 1
ATOM 1704 N N . GLU A 1 220 ? 13.189 38.462 34.955 1.00 10.29 220 GLU A N 1
ATOM 1705 C CA . GLU A 1 220 ? 13.377 38.962 36.317 1.00 12.69 220 GLU A CA 1
ATOM 1706 C C . GLU A 1 220 ? 14.836 39.040 36.769 1.00 9.56 220 GLU A C 1
ATOM 1707 O O . GLU A 1 220 ? 15.549 38.040 36.788 1.00 10.08 220 GLU A O 1
ATOM 1713 N N . GLY A 1 221 ? 15.103 40.175 37.383 1.00 12.58 221 GLY A N 1
ATOM 1714 C CA . GLY A 1 221 ? 16.454 40.396 37.881 1.00 14.25 221 GLY A CA 1
ATOM 1715 C C . GLY A 1 221 ? 17.574 40.669 36.889 1.00 15.13 221 GLY A C 1
ATOM 1716 O O . GLY A 1 221 ? 18.707 40.927 37.294 1.00 17.06 221 GLY A O 1
ATOM 1717 N N . ARG A 1 222 ? 17.282 40.632 35.593 1.00 10.18 222 ARG A N 1
ATOM 1718 C CA . ARG A 1 222 ? 18.315 40.855 34.591 1.00 11.74 222 ARG A CA 1
ATOM 1719 C C . ARG A 1 222 ? 18.453 42.333 34.225 1.00 11.97 222 ARG A C 1
ATOM 1720 O O . ARG A 1 222 ? 17.461 43.028 33.990 1.00 14.72 222 ARG A O 1
ATOM 1728 N N . LYS A 1 223 ? 19.734 42.809 34.137 1.00 13.45 223 LYS A N 1
ATOM 1729 C CA . LYS A 1 223 ? 19.944 44.229 33.848 1.00 15.28 223 LYS A CA 1
ATOM 1730 C C . LYS A 1 223 ? 20.181 44.600 32.388 1.00 15.92 223 LYS A C 1
ATOM 1731 O O . LYS A 1 223 ? 20.212 45.783 32.041 1.00 16.08 223 LYS A O 1
ATOM 1737 N N . ARG A 1 224 ? 20.646 43.512 31.621 1.00 10.65 224 ARG A N 1
ATOM 1738 C CA . ARG A 1 224 ? 20.949 43.701 30.208 1.00 10.73 224 ARG A CA 1
ATOM 1739 C C . ARG A 1 224 ? 20.432 42.493 29.456 1.00 8.48 224 ARG A C 1
ATOM 1740 O O . ARG A 1 224 ? 20.906 41.372 29.665 1.00 10.22 224 ARG A O 1
ATOM 1748 N N . ILE A 1 225 ? 19.468 42.720 28.574 1.00 7.03 225 ILE A N 1
ATOM 1749 C CA . ILE A 1 225 ? 18.896 41.631 27.799 1.00 8.15 225 ILE A CA 1
ATOM 1750 C C . ILE A 1 225 ? 19.050 41.916 26.314 1.00 9.64 225 ILE A C 1
ATOM 1751 O O . ILE A 1 225 ? 18.862 43.050 25.871 1.00 10.19 225 ILE A O 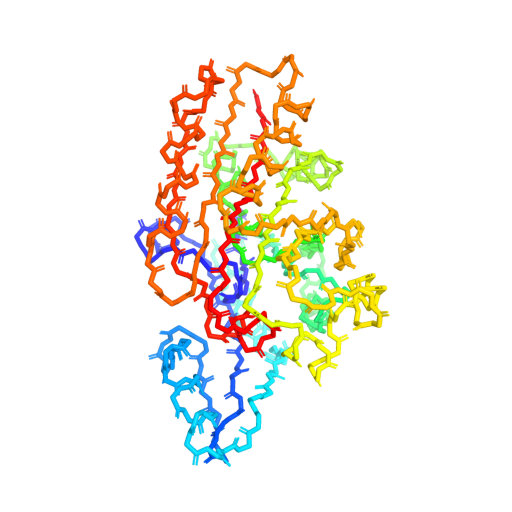1
ATOM 1756 N N . ARG A 1 226 ? 19.417 40.889 25.555 1.00 6.59 226 ARG A N 1
ATOM 1757 C CA . ARG A 1 226 ? 19.547 40.986 24.105 1.00 6.80 226 ARG A CA 1
ATOM 1758 C C . ARG A 1 226 ? 18.523 40.018 23.527 1.00 7.45 226 ARG A C 1
ATOM 1759 O O . ARG A 1 226 ? 18.473 38.847 23.914 1.00 8.05 226 ARG A O 1
ATOM 1767 N N . ALA A 1 227 ? 17.694 40.521 22.617 1.00 7.28 227 ALA A N 1
ATOM 1768 C CA . ALA A 1 227 ? 16.644 39.722 22.002 1.00 5.96 227 ALA A CA 1
ATOM 1769 C C . ALA A 1 227 ? 16.824 39.594 20.488 1.00 5.52 227 ALA A C 1
ATOM 1770 O O . ALA A 1 227 ? 17.313 40.492 19.816 1.00 6.81 227 ALA A O 1
ATOM 1772 N N . TYR A 1 228 ? 16.354 38.432 19.999 1.00 5.35 228 TYR A N 1
ATOM 1773 C CA . TYR A 1 228 ? 16.516 38.186 18.580 1.00 4.83 228 TYR A CA 1
ATOM 1774 C C . TYR A 1 228 ? 15.151 37.683 18.017 1.00 4.99 228 TYR A C 1
ATOM 1775 O O . TYR A 1 228 ? 14.663 36.619 18.377 1.00 5.09 228 TYR A O 1
ATOM 1784 N N . PHE A 1 229 ? 14.598 38.524 17.125 1.00 6.58 229 PHE A N 1
ATOM 1785 C CA . PHE A 1 229 ? 13.283 38.191 16.614 1.00 4.17 229 PHE A CA 1
ATOM 1786 C C . PHE A 1 229 ? 13.351 37.532 15.243 1.00 4.85 229 PHE A C 1
ATOM 1787 O O . PHE A 1 229 ? 14.174 37.893 14.406 1.00 5.60 229 PHE A O 1
ATOM 1795 N N . LEU A 1 230 ? 12.450 36.581 15.028 1.00 4.76 230 LEU A N 1
ATOM 1796 C CA . LEU A 1 230 ? 12.418 35.797 13.799 1.00 6.97 230 LEU A CA 1
ATOM 1797 C C . LEU A 1 230 ? 11.007 35.616 13.236 1.00 7.16 230 LEU A C 1
ATOM 1798 O O . LEU A 1 230 ? 10.021 35.570 13.961 1.00 6.47 230 LEU A O 1
ATOM 1803 N N . TYR A 1 231 ? 10.977 35.574 11.893 1.00 6.62 231 TYR A N 1
ATOM 1804 C CA . TYR A 1 231 ? 9.696 35.342 11.255 1.00 5.37 231 TYR A CA 1
ATOM 1805 C C . TYR A 1 231 ? 9.745 34.718 9.858 1.00 8.79 231 TYR A C 1
ATOM 1806 O O . TYR A 1 231 ? 10.783 34.655 9.213 1.00 7.64 231 TYR A O 1
ATOM 1815 N N . SER A 1 232 ? 8.554 34.239 9.455 1.00 9.29 232 SER A N 1
ATOM 1816 C CA . SER A 1 232 ? 8.479 33.654 8.131 1.00 12.14 232 SER A CA 1
ATOM 1817 C C . SER A 1 232 ? 7.081 34.183 7.804 1.00 14.15 232 SER A C 1
ATOM 1818 O O . SER A 1 232 ? 6.178 34.179 8.631 1.00 18.96 232 SER A O 1
ATOM 1821 N N . GLY A 1 233 ? 6.986 34.687 6.562 1.00 22.61 233 GLY A N 1
ATOM 1822 C CA . GLY A 1 233 ? 5.688 35.160 6.125 1.00 23.61 233 GLY A CA 1
ATOM 1823 C C . GLY A 1 233 ? 5.739 36.703 6.187 1.00 25.31 233 GLY A C 1
ATOM 1824 O O . GLY A 1 233 ? 6.794 37.270 5.885 1.00 22.61 233 GLY A O 1
ATOM 1825 N N . ASP A 1 234 ? 4.687 37.249 6.681 1.00 27.26 234 ASP A N 1
ATOM 1826 C CA . ASP A 1 234 ? 4.803 38.701 6.805 1.00 28.36 234 ASP A CA 1
ATOM 1827 C C . ASP A 1 234 ? 5.195 39.140 8.217 1.00 28.13 234 ASP A C 1
ATOM 1828 O O . ASP A 1 234 ? 4.786 38.557 9.213 1.00 25.22 234 ASP A O 1
ATOM 1833 N N . GLU A 1 235 ? 5.980 40.231 8.230 1.00 29.55 235 GLU A N 1
ATOM 1834 C CA . GLU A 1 235 ? 6.450 40.707 9.516 1.00 28.44 235 GLU A CA 1
ATOM 1835 C C . GLU A 1 235 ? 5.621 41.325 10.707 1.00 28.26 235 GLU A C 1
ATOM 1836 O O . GLU A 1 235 ? 6.075 41.567 11.818 1.00 29.36 235 GLU A O 1
ATOM 1842 N N . ASP A 1 236 ? 4.339 41.504 10.339 1.00 25.46 236 ASP A N 1
ATOM 1843 C CA . ASP A 1 236 ? 3.429 42.053 11.324 1.00 23.97 236 ASP A CA 1
ATOM 1844 C C . ASP A 1 236 ? 3.258 41.447 12.735 1.00 23.16 236 ASP A C 1
ATOM 1845 O O . ASP A 1 236 ? 3.311 42.148 13.740 1.00 19.84 236 ASP A O 1
ATOM 1850 N N . ALA A 1 237 ? 3.082 40.128 12.775 1.00 19.09 237 ALA A N 1
ATOM 1851 C CA . ALA A 1 237 ? 2.994 39.430 14.057 1.00 19.35 237 ALA A CA 1
ATOM 1852 C C . ALA A 1 237 ? 4.290 39.637 14.815 1.00 17.45 237 ALA A C 1
ATOM 1853 O O . ALA A 1 237 ? 4.261 40.075 15.965 1.00 15.00 237 ALA A O 1
ATOM 1855 N N . VAL A 1 238 ? 5.430 39.356 14.182 1.00 15.36 238 VAL A N 1
ATOM 1856 C CA . VAL A 1 238 ? 6.693 39.546 14.887 1.00 13.06 238 VAL A CA 1
ATOM 1857 C C . VAL A 1 238 ? 6.943 41.027 15.193 1.00 10.94 238 VAL A C 1
ATOM 1858 O O . VAL A 1 238 ? 7.536 41.352 16.219 1.00 13.45 238 VAL A O 1
ATOM 1862 N N . ALA A 1 239 ? 6.491 41.923 14.316 1.00 14.14 239 ALA A N 1
ATOM 1863 C CA . ALA A 1 239 ? 6.697 43.346 14.550 1.00 15.43 239 ALA A CA 1
ATOM 1864 C C . ALA A 1 239 ? 5.922 43.793 15.780 1.00 15.39 239 ALA A C 1
ATOM 1865 O O . ALA A 1 239 ? 6.438 44.545 16.606 1.00 15.30 239 ALA A O 1
ATOM 1867 N N . ALA A 1 240 ? 4.682 43.331 15.903 1.00 15.52 240 ALA A N 1
ATOM 1868 C CA . ALA A 1 240 ? 3.860 43.692 17.051 1.00 17.89 240 ALA A CA 1
ATOM 1869 C C . ALA A 1 240 ? 4.480 43.134 18.330 1.00 16.49 240 ALA A C 1
ATOM 1870 O O . ALA A 1 240 ? 4.456 43.771 19.387 1.00 17.75 240 ALA A O 1
ATOM 1872 N N . LEU A 1 241 ? 5.035 41.934 18.224 1.00 14.62 241 LEU A N 1
ATOM 1873 C CA . LEU A 1 241 ? 5.663 41.281 19.359 1.00 12.70 241 LEU A CA 1
ATOM 1874 C C . LEU A 1 241 ? 6.908 42.062 19.792 1.00 12.70 241 LEU A C 1
ATOM 1875 O O . LEU A 1 241 ? 7.120 42.295 20.983 1.00 12.11 241 LEU A O 1
ATOM 1880 N N . ARG A 1 242 ? 7.724 42.477 18.825 1.00 11.93 242 ARG A N 1
ATOM 1881 C CA . ARG A 1 242 ? 8.936 43.234 19.124 1.00 13.22 242 ARG A CA 1
ATOM 1882 C C . ARG A 1 242 ? 8.584 44.581 19.756 1.00 14.01 242 ARG A C 1
ATOM 1883 O O . ARG A 1 242 ? 9.272 45.047 20.661 1.00 15.17 242 ARG A O 1
ATOM 1891 N N . GLN A 1 243 ? 7.515 45.202 19.273 1.00 14.67 243 GLN A N 1
ATOM 1892 C CA . GLN A 1 243 ? 7.085 46.490 19.805 1.00 15.74 243 GLN A CA 1
ATOM 1893 C C . GLN A 1 243 ? 6.648 46.343 21.262 1.00 16.24 243 GLN A C 1
ATOM 1894 O O . GLN A 1 243 ? 7.002 47.166 22.118 1.00 15.62 243 GLN A O 1
ATOM 1900 N N . GLU A 1 244 ? 5.869 45.312 21.553 1.00 14.72 244 GLU A N 1
ATOM 1901 C CA . GLU A 1 244 ? 5.392 44.982 22.889 1.00 18.01 244 GLU A CA 1
ATOM 1902 C C . GLU A 1 244 ? 6.585 44.667 23.804 1.00 18.31 244 GLU A C 1
ATOM 1903 O O . GLU A 1 244 ? 6.725 45.256 24.879 1.00 19.86 244 GLU A O 1
ATOM 1909 N N . VAL A 1 245 ? 7.620 44.067 23.341 1.00 15.91 245 VAL A N 1
ATOM 1910 C CA . VAL A 1 245 ? 8.803 43.790 24.148 1.00 14.00 245 VAL A CA 1
ATOM 1911 C C . VAL A 1 245 ? 9.622 45.048 24.426 1.00 18.20 245 VAL A C 1
ATOM 1912 O O . VAL A 1 245 ? 10.090 45.254 25.549 1.00 18.12 245 VAL A O 1
ATOM 1916 N N . LEU A 1 246 ? 9.812 45.881 23.405 1.00 16.39 246 LEU A N 1
ATOM 1917 C CA . LEU A 1 246 ? 10.587 47.102 23.573 1.00 17.44 246 LEU A CA 1
ATOM 1918 C C . LEU A 1 246 ? 9.845 48.139 24.410 1.00 17.99 246 LEU A C 1
ATOM 1919 O O . LEU A 1 246 ? 10.454 49.084 24.907 1.00 20.60 246 LEU A O 1
ATOM 1924 N N . ALA A 1 247 ? 8.537 47.953 24.566 1.00 16.31 247 ALA A N 1
ATOM 1925 C CA . ALA A 1 247 ? 7.709 48.865 25.354 1.00 19.61 247 ALA A CA 1
ATOM 1926 C C . ALA A 1 247 ? 7.344 48.267 26.717 1.00 21.97 247 ALA A C 1
ATOM 1927 O O . ALA A 1 247 ? 6.636 48.892 27.509 1.00 21.55 247 ALA A O 1
ATOM 1929 N N . SER A 1 248 ? 7.836 47.061 26.989 1.00 21.26 248 SER A N 1
ATOM 1930 C CA . SER A 1 248 ? 7.548 46.372 28.244 1.00 20.88 248 SER A CA 1
ATOM 1931 C C . SER A 1 248 ? 8.210 47.017 29.459 1.00 20.54 248 SER A C 1
ATOM 1932 O O . SER A 1 248 ? 7.831 46.741 30.599 1.00 24.00 248 SER A O 1
ATOM 1935 N N . GLY A 1 249 ? 9.202 47.864 29.217 1.00 17.40 249 GLY A N 1
ATOM 1936 C CA . GLY A 1 249 ? 9.906 48.491 30.315 1.00 20.34 249 GLY A CA 1
ATOM 1937 C C . GLY A 1 249 ? 11.069 47.624 30.775 1.00 22.04 249 GLY A C 1
ATOM 1938 O O . GLY A 1 249 ? 11.781 47.985 31.710 1.00 20.41 249 GLY A O 1
ATOM 1939 N N . LEU A 1 250 ? 11.249 46.465 30.142 1.00 19.95 250 LEU A N 1
ATOM 1940 C CA . LEU A 1 250 ? 12.369 45.587 30.485 1.00 20.11 250 LEU A CA 1
ATOM 1941 C C . LEU A 1 250 ? 13.586 46.187 29.780 1.00 18.02 250 LEU A C 1
ATOM 1942 O O . LEU A 1 250 ? 13.442 46.869 28.764 1.00 18.38 250 LEU A O 1
ATOM 1947 N N . PRO A 1 251 ? 14.800 45.955 30.308 1.00 13.45 251 PRO A N 1
ATOM 1948 C CA . PRO A 1 251 ? 16.031 46.497 29.720 1.00 14.12 251 PRO A CA 1
ATOM 1949 C C . PRO A 1 251 ? 16.598 45.743 28.515 1.00 14.94 251 PRO A C 1
ATOM 1950 O O . PRO A 1 251 ? 17.661 45.127 28.593 1.00 14.85 251 PRO A O 1
ATOM 1954 N N . VAL A 1 252 ? 15.887 45.815 27.395 1.00 11.20 252 VAL A N 1
ATOM 1955 C CA . VAL A 1 252 ? 16.303 45.147 26.158 1.00 13.44 252 VAL A CA 1
ATOM 1956 C C . VAL A 1 252 ? 17.172 46.116 25.358 1.00 13.43 252 VAL A C 1
ATOM 1957 O O . VAL A 1 252 ? 16.668 47.086 24.771 1.00 14.84 252 VAL A O 1
ATOM 1961 N N . GLU A 1 253 ? 18.438 45.794 25.345 1.00 11.94 253 GLU A N 1
ATOM 1962 C CA . GLU A 1 253 ? 19.373 46.668 24.643 1.00 12.41 253 GLU A CA 1
ATOM 1963 C C . GLU A 1 253 ? 19.632 46.353 23.168 1.00 15.72 253 GLU A C 1
ATOM 1964 O O . GLU A 1 253 ? 20.211 47.139 22.430 1.00 18.46 253 GLU A O 1
ATOM 1970 N N . GLU A 1 254 ? 19.162 45.147 22.799 1.00 14.87 254 GLU A N 1
ATOM 1971 C CA . GLU A 1 254 ? 19.354 44.746 21.419 1.00 16.22 254 GLU A CA 1
ATOM 1972 C C . GLU A 1 254 ? 18.072 44.038 21.122 1.00 12.67 254 GLU A C 1
ATOM 1973 O O . GLU A 1 254 ? 17.512 43.289 21.911 1.00 10.73 254 GLU A O 1
ATOM 1979 N N . ALA A 1 255 ? 17.655 44.295 19.869 1.00 12.59 255 ALA A N 1
ATOM 1980 C CA . ALA A 1 255 ? 16.447 43.634 19.415 1.00 14.53 255 ALA A CA 1
ATOM 1981 C C . ALA A 1 255 ? 16.454 43.399 17.840 1.00 14.34 255 ALA A C 1
ATOM 1982 O O . ALA A 1 255 ? 15.693 43.981 17.073 1.00 18.05 255 ALA A O 1
ATOM 1984 N N . LEU A 1 256 ? 17.418 42.578 17.435 1.00 14.37 256 LEU A N 1
ATOM 1985 C CA . LEU A 1 256 ? 17.677 42.264 16.031 1.00 15.00 256 LEU A CA 1
ATOM 1986 C C . LEU A 1 256 ? 16.516 41.475 15.457 1.00 12.82 256 LEU A C 1
ATOM 1987 O O . LEU A 1 256 ? 15.915 40.684 16.167 1.00 13.22 256 LEU A O 1
ATOM 1992 N N . VAL A 1 257 ? 16.220 41.683 14.173 1.00 11.63 257 VAL A N 1
ATOM 1993 C CA . VAL A 1 257 ? 15.120 40.995 13.500 1.00 13.39 257 VAL A CA 1
ATOM 1994 C C . VAL A 1 257 ? 15.604 40.437 12.169 1.00 12.24 257 VAL A C 1
ATOM 1995 O O . VAL A 1 257 ? 16.245 41.138 11.392 1.00 13.14 257 VAL A O 1
ATOM 1999 N N . ASN A 1 258 ? 15.314 39.168 11.911 1.00 8.41 258 ASN A N 1
ATOM 2000 C CA . ASN A 1 258 ? 15.696 38.560 10.646 1.00 9.88 258 ASN A CA 1
ATOM 2001 C C . ASN A 1 258 ? 14.660 37.530 10.280 1.00 8.23 258 ASN A C 1
ATOM 2002 O O . ASN A 1 258 ? 13.902 37.047 11.128 1.00 6.65 258 ASN A O 1
ATOM 2007 N N . GLU A 1 259 ? 14.614 37.216 8.997 1.00 7.23 259 GLU A N 1
ATOM 2008 C CA . GLU A 1 259 ? 13.718 36.184 8.518 1.00 6.02 259 GLU A CA 1
ATOM 2009 C C . GLU A 1 259 ? 14.403 34.852 8.828 1.00 5.52 259 GLU A C 1
ATOM 2010 O O . GLU A 1 259 ? 15.631 34.769 8.917 1.00 5.86 259 GLU A O 1
ATOM 2016 N N . LEU A 1 260 ? 13.590 33.820 9.024 1.00 6.29 260 LEU A N 1
ATOM 2017 C CA . LEU A 1 260 ? 14.094 32.473 9.240 1.00 5.77 260 LEU A CA 1
ATOM 2018 C C . LEU A 1 260 ? 14.700 32.005 7.925 1.00 4.35 260 LEU A C 1
ATOM 2019 O O . LEU A 1 260 ? 14.270 32.435 6.840 1.00 5.77 260 LEU A O 1
ATOM 2024 N N . GLY A 1 261 ? 15.689 31.130 8.007 1.00 4.20 261 GLY A N 1
ATOM 2025 C CA . GLY A 1 261 ? 16.254 30.580 6.792 1.00 4.35 261 GLY A CA 1
ATOM 2026 C C . GLY A 1 261 ? 15.297 29.544 6.213 1.00 4.78 261 GLY A C 1
ATOM 2027 O O . GLY A 1 261 ? 14.390 29.050 6.896 1.00 4.50 261 GLY A O 1
ATOM 2028 N N . ALA A 1 262 ? 15.506 29.204 4.945 1.00 3.97 262 ALA A N 1
ATOM 2029 C CA . ALA A 1 262 ? 14.667 28.224 4.273 1.00 5.50 262 ALA A CA 1
ATOM 2030 C C . ALA A 1 262 ? 14.739 26.863 4.960 1.00 3.17 262 ALA A C 1
ATOM 2031 O O . ALA A 1 262 ? 13.741 26.140 5.024 1.00 3.93 262 ALA A O 1
ATOM 2033 N N . VAL A 1 263 ? 15.910 26.499 5.483 1.00 3.31 263 VAL A N 1
ATOM 2034 C CA . VAL A 1 263 ? 16.021 25.203 6.149 1.00 3.97 263 VAL A CA 1
ATOM 2035 C C . VAL A 1 263 ? 15.179 25.166 7.425 1.00 2.99 263 VAL A C 1
ATOM 2036 O O . VAL A 1 263 ? 14.421 24.217 7.641 1.00 3.59 263 VAL A O 1
ATOM 2040 N N . ILE A 1 264 ? 15.271 26.195 8.263 1.00 3.68 264 ILE A N 1
ATOM 2041 C CA . ILE A 1 264 ? 14.454 26.201 9.468 1.00 3.17 264 ILE A CA 1
ATOM 2042 C C . ILE A 1 264 ? 12.964 26.306 9.113 1.00 4.85 264 ILE A C 1
ATOM 2043 O O . ILE A 1 264 ? 12.131 25.602 9.680 1.00 5.28 264 ILE A O 1
ATOM 2048 N N . ALA A 1 265 ? 12.631 27.175 8.160 1.00 4.33 265 ALA A N 1
ATOM 2049 C CA . ALA A 1 265 ? 11.240 27.370 7.762 1.00 4.09 265 ALA A CA 1
ATOM 2050 C C . ALA A 1 265 ? 10.602 26.109 7.181 1.00 4.01 265 ALA A C 1
ATOM 2051 O O . ALA A 1 265 ? 9.380 25.944 7.252 1.00 5.67 265 ALA A O 1
ATOM 2053 N N . SER A 1 266 ? 11.416 25.233 6.596 1.00 4.18 266 SER A N 1
ATOM 2054 C CA . SER A 1 266 ? 10.916 23.973 6.025 1.00 5.17 266 SER A CA 1
ATOM 2055 C C . SER A 1 266 ? 10.316 23.084 7.116 1.00 3.69 266 SER A C 1
ATOM 2056 O O . SER A 1 266 ? 9.500 22.197 6.835 1.00 5.93 266 SER A O 1
ATOM 2059 N N . HIS A 1 267 ? 10.738 23.322 8.357 1.00 4.77 267 HIS A N 1
ATOM 2060 C CA . HIS A 1 267 ? 10.236 22.561 9.495 1.00 4.04 267 HIS A CA 1
ATOM 2061 C C . HIS A 1 267 ? 9.201 23.301 10.323 1.00 5.98 267 HIS A C 1
ATOM 2062 O O . HIS A 1 267 ? 8.266 22.693 10.830 1.00 6.70 267 HIS A O 1
ATOM 2069 N N . THR A 1 268 ? 9.347 24.612 10.472 1.00 5.20 268 THR A N 1
ATOM 2070 C CA . THR A 1 268 ? 8.353 25.354 11.255 1.00 5.11 268 THR A CA 1
ATOM 2071 C C . THR A 1 268 ? 7.092 25.648 10.444 1.00 5.48 268 THR A C 1
ATOM 2072 O O . THR A 1 268 ? 5.974 25.609 10.970 1.00 6.77 268 THR A O 1
ATOM 2076 N N . GLY A 1 269 ? 7.276 25.947 9.162 1.00 6.01 269 GLY A N 1
ATOM 2077 C CA . GLY A 1 269 ? 6.142 26.226 8.307 1.00 5.61 269 GLY A CA 1
ATOM 2078 C C . GLY A 1 269 ? 5.814 27.700 8.192 1.00 5.75 269 GLY A C 1
ATOM 2079 O O . GLY A 1 269 ? 6.522 28.543 8.741 1.00 6.31 269 GLY A O 1
ATOM 2080 N N . PRO A 1 270 ? 4.735 28.044 7.481 1.00 4.84 270 PRO A N 1
ATOM 2081 C CA . PRO A 1 270 ? 4.333 29.442 7.305 1.00 6.67 270 PRO A CA 1
ATOM 2082 C C . PRO A 1 270 ? 3.830 30.101 8.584 1.00 5.16 270 PRO A C 1
ATOM 2083 O O . PRO A 1 270 ? 3.449 29.425 9.545 1.00 7.07 270 PRO A O 1
ATOM 2087 N N . GLY A 1 271 ? 3.843 31.430 8.584 1.00 7.09 271 GLY A N 1
ATOM 2088 C CA . GLY A 1 271 ? 3.365 32.181 9.730 1.00 6.93 271 GLY A CA 1
ATOM 2089 C C . GLY A 1 271 ? 4.104 31.937 11.029 1.00 6.71 271 GLY A C 1
ATOM 2090 O O . GLY A 1 271 ? 3.508 31.999 12.103 1.00 8.58 271 GLY A O 1
ATOM 2091 N N . THR A 1 272 ? 5.400 31.657 10.941 1.00 6.47 272 THR A N 1
ATOM 2092 C CA . THR A 1 272 ? 6.181 31.428 12.152 1.00 5.05 272 THR A CA 1
ATOM 2093 C C . THR A 1 272 ? 6.718 32.767 12.647 1.00 5.65 272 THR A C 1
ATOM 2094 O O . THR A 1 272 ? 7.113 33.621 11.854 1.00 6.83 272 THR A O 1
ATOM 2098 N N . TYR A 1 273 ? 6.699 32.970 13.960 1.00 4.46 273 TYR A N 1
ATOM 2099 C CA . TYR A 1 273 ? 7.252 34.196 14.532 1.00 4.77 273 TYR A CA 1
ATOM 2100 C C . TYR A 1 273 ? 7.590 33.938 15.987 1.00 5.33 273 TYR A C 1
ATOM 2101 O O . TYR A 1 273 ? 7.019 33.050 16.614 1.00 5.89 273 TYR A O 1
ATOM 2110 N N . GLY A 1 274 ? 8.534 34.704 16.519 1.00 4.80 274 GLY A N 1
ATOM 2111 C CA . GLY A 1 274 ? 8.904 34.527 17.913 1.00 5.43 274 GLY A CA 1
ATOM 2112 C C . GLY A 1 274 ? 10.251 35.230 18.094 1.00 4.97 274 GLY A C 1
ATOM 2113 O O . GLY A 1 274 ? 10.676 36.035 17.276 1.00 5.21 274 GLY A O 1
ATOM 2114 N N . PHE A 1 275 ? 10.899 34.845 19.208 1.00 4.17 275 PHE A N 1
ATOM 2115 C CA . PHE A 1 275 ? 12.174 35.472 19.494 1.00 3.40 275 PHE A CA 1
ATOM 2116 C C . PHE A 1 275 ? 13.000 34.666 20.498 1.00 3.82 275 PHE A C 1
ATOM 2117 O O . PHE A 1 275 ? 12.478 33.912 21.308 1.00 5.41 275 PHE A O 1
ATOM 2125 N N . TYR A 1 276 ? 14.325 34.838 20.348 1.00 4.51 276 TYR A N 1
ATOM 2126 C CA . TYR A 1 276 ? 15.201 34.168 21.290 1.00 3.73 276 TYR A CA 1
ATOM 2127 C C . TYR A 1 276 ? 15.755 35.351 22.086 1.00 6.24 276 TYR A C 1
ATOM 2128 O O . TYR A 1 276 ? 15.705 36.498 21.661 1.00 5.82 276 TYR A O 1
ATOM 2137 N N . ALA A 1 277 ? 16.271 34.988 23.274 1.00 5.22 277 ALA A N 1
ATOM 2138 C CA . ALA A 1 277 ? 16.839 36.032 24.106 1.00 4.77 277 ALA A CA 1
ATOM 2139 C C . ALA A 1 277 ? 17.870 35.564 25.296 1.00 6.45 277 ALA A C 1
ATOM 2140 O O . ALA A 1 277 ? 17.771 34.400 25.672 1.00 6.49 277 ALA A O 1
ATOM 2142 N N . TYR A 1 278 ? 18.814 36.389 25.729 1.00 5.14 278 TYR A N 1
ATOM 2143 C CA . TYR A 1 278 ? 19.714 36.006 26.817 1.00 5.96 278 TYR A CA 1
ATOM 2144 C C . TYR A 1 278 ? 20.132 37.289 27.503 1.00 6.98 278 TYR A C 1
ATOM 2145 O O . TYR A 1 278 ? 19.857 38.382 26.999 1.00 6.88 278 TYR A O 1
ATOM 2154 N N . SER A 1 279 ? 20.767 37.166 28.658 1.00 7.24 279 SER A N 1
ATOM 2155 C CA . SER A 1 279 ? 21.202 38.342 29.398 1.00 7.62 279 SER A CA 1
ATOM 2156 C C . SER A 1 279 ? 22.672 38.2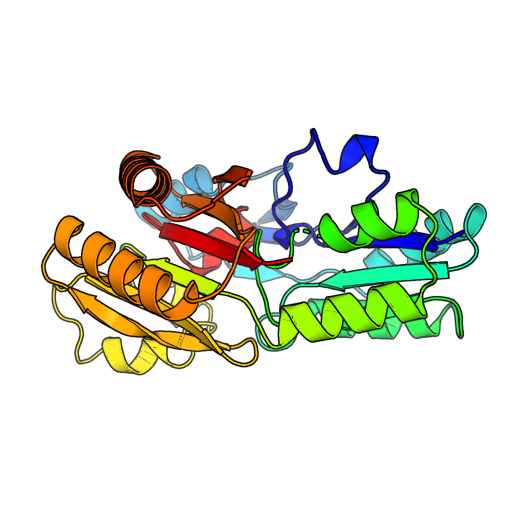48 29.736 1.00 9.94 279 SER A C 1
ATOM 2157 O O . SER A 1 279 ? 23.274 37.173 29.657 1.00 8.64 279 SER A O 1
ATOM 2160 N N . LEU A 1 280 ? 23.255 39.385 30.105 1.00 9.88 280 LEU A N 1
ATOM 2161 C CA . LEU A 1 280 ? 24.667 39.418 30.453 1.00 12.70 280 LEU A CA 1
ATOM 2162 C C . LEU A 1 280 ? 24.968 40.547 31.425 1.00 18.01 280 LEU A C 1
ATOM 2163 O O . LEU A 1 280 ? 24.031 41.306 31.756 1.00 17.60 280 LEU A O 1
#

Organism: Thermus thermophilus (strain ATCC 27634 / DSM 579 / HB8) (NCBI:txid300852)

Nearest PDB structures (foldseek):
  2dt8-assembly1_A  TM=1.004E+00  e=1.896E-62  Thermus thermophilus HB8
  7scl-assembly1_A  TM=9.264E-01  e=1.141E-27  Staphylococcus aureus
  5woo-assembly1_A  TM=9.227E-01  e=1.294E-26  Staphylococcus aureus
  7sg3-assembly1_A  TM=8.864E-01  e=1.880E-26  Staphylococcus aureus
  6mh9-assembly1_A  TM=8.814E-01  e=1.468E-25  Staphylococcus aureus

Secondary structure (DSSP, 8-state):
-EEEEEEGGG---HHHHTTTT-EEE--EEEETTEEEETTTT--HHHHHHHHHTTPPPPEEEPPPHHHHHHHHHHHTTS-SEEEEEES-TTT-THHHHHHHHHTTSTTSEEEEE-S--GGGT--HHHHHHHHHT--HHHHHHHHHHHHHS-EEEEE-S-SHHHHHHT--GGGGGGTTT-TTSEEEEEEETTEEEEEEEESSHHHHHHHHHHHHHHHHTT-S-EEEEEEESS-THHHHHHHHHHHHSSS-EEEEEEEEPPHHHHHHH-TT-EEEEEEE-

Foldseek 3Di:
DEAEEEECQLQDDCVPCPVLRYHYQWKWKCFPNDIDTWPPGDFLVVQQVCVVVPTDAIAIGADALVSLLVVLVVVVVPDQAYEYFYAAVVLHCNLVSNVVSVVVVPPHYHYDHLLHTHNLRVRNVLSVCVVVPDDPVVSVVVSVVSSVAKDKKKWFPDQVLQVVRVQCFQVVVCVVPVPPWIWIWTGDSSGIHGDDTHHDLVVNLVSQVVVVVVSLPPFQEKEKEKEFAEDCPSQVVSLVCVVPVPRHHPHYHYGYRMNNVCSRRDHGMIIMMMGGD

CATH classification: 3.40.50.10170 (+1 more: 3.30.1180.10)

InterPro domains:
  IPR003797 DegV [PF02645] (3-278)
  IPR003797 DegV [PS51482] (3-279)
  IPR003797 DegV [TIGR00762] (3-277)
  IPR043168 DegV, C-terminal domain [G3DSA:3.30.1180.10] (151-280)
  IPR050270 DegV domain-containing [PTHR33434] (1-279)

Solvent-accessible surface area: 12475 Å² total

Radius of gyration: 18.36 Å; Cα contacts (8 Å, |Δi|>4): 553; chains: 1; bounding box: 54×35×45 Å